Protein AF-A0A9X8DKX7-F1 (afdb_monomer_lite)

Structure (mmCIF, N/CA/C/O backbone):
data_AF-A0A9X8DKX7-F1
#
_entry.id   AF-A0A9X8DKX7-F1
#
loop_
_atom_site.group_PDB
_atom_site.id
_atom_site.type_symbol
_atom_site.label_atom_id
_atom_site.label_alt_id
_atom_site.label_comp_id
_atom_site.label_asym_id
_atom_site.label_entity_id
_atom_site.label_seq_id
_atom_site.pdbx_PDB_ins_code
_atom_site.Cartn_x
_atom_site.Cartn_y
_atom_site.Cartn_z
_atom_site.occupancy
_atom_site.B_iso_or_equiv
_atom_site.auth_seq_id
_atom_site.auth_comp_id
_atom_site.auth_asym_id
_atom_site.auth_atom_id
_atom_site.pdbx_PDB_model_num
ATOM 1 N N . SER A 1 1 ? 4.930 25.863 2.094 1.00 52.06 1 SER A N 1
ATOM 2 C CA . SER A 1 1 ? 4.827 25.645 0.637 1.00 52.06 1 SER A CA 1
ATOM 3 C C . SER A 1 1 ? 3.508 24.940 0.346 1.00 52.06 1 SER A C 1
ATOM 5 O O . SER A 1 1 ? 3.014 24.248 1.225 1.00 52.06 1 SER A O 1
ATOM 7 N N . GLN A 1 2 ? 2.922 25.133 -0.841 1.00 83.19 2 GLN A N 1
ATOM 8 C CA . GLN A 1 2 ? 1.685 24.460 -1.292 1.00 83.19 2 GLN A CA 1
ATOM 9 C C . GLN A 1 2 ? 1.972 23.229 -2.179 1.00 83.19 2 GLN A C 1
ATOM 11 O O . GLN A 1 2 ? 1.092 22.742 -2.874 1.00 83.19 2 GLN A O 1
ATOM 16 N N . VAL A 1 3 ? 3.220 22.751 -2.192 1.00 86.50 3 VAL A N 1
ATOM 17 C CA . VAL A 1 3 ? 3.693 21.685 -3.086 1.00 86.50 3 VAL A CA 1
ATOM 18 C C . VAL A 1 3 ? 4.256 20.549 -2.242 1.00 86.50 3 VAL A C 1
ATOM 20 O O . VAL A 1 3 ? 5.084 20.798 -1.362 1.00 86.50 3 VAL A O 1
ATOM 23 N N . LEU A 1 4 ? 3.806 19.325 -2.529 1.00 88.75 4 LEU A N 1
ATOM 24 C CA . LEU A 1 4 ? 4.252 18.084 -1.899 1.00 88.75 4 LEU A CA 1
ATOM 25 C C . LEU A 1 4 ? 5.040 17.261 -2.930 1.00 88.75 4 LEU A C 1
ATOM 27 O O . LEU A 1 4 ? 4.424 16.641 -3.796 1.00 88.75 4 LEU A O 1
ATOM 31 N N . PRO A 1 5 ? 6.384 17.277 -2.897 1.00 91.12 5 PRO A N 1
ATOM 32 C CA . PRO A 1 5 ? 7.170 16.402 -3.751 1.00 91.12 5 PRO A CA 1
ATOM 33 C C . PRO A 1 5 ? 7.111 14.963 -3.224 1.00 91.12 5 PRO A C 1
ATOM 35 O O . PRO A 1 5 ? 7.207 14.733 -2.021 1.00 91.12 5 PRO A O 1
ATOM 38 N N . SER A 1 6 ? 7.002 14.000 -4.133 1.00 92.12 6 SER A N 1
ATOM 39 C CA . SER A 1 6 ? 7.186 12.575 -3.855 1.00 92.12 6 SER A CA 1
ATOM 40 C C . SER A 1 6 ? 7.939 11.945 -5.026 1.00 92.12 6 SER A C 1
ATOM 42 O O . SER A 1 6 ? 7.871 12.443 -6.152 1.00 92.12 6 SER A O 1
ATOM 44 N N . SER A 1 7 ? 8.717 10.902 -4.751 1.00 92.69 7 SER A N 1
ATOM 45 C CA . SER A 1 7 ? 9.563 10.229 -5.734 1.00 92.69 7 SER A CA 1
ATOM 46 C C . SER A 1 7 ? 9.618 8.745 -5.418 1.00 92.69 7 SER A C 1
ATOM 48 O O . SER A 1 7 ? 9.761 8.362 -4.264 1.00 92.69 7 SER A O 1
ATOM 50 N N . THR A 1 8 ? 9.571 7.921 -6.457 1.00 93.00 8 THR A N 1
ATOM 51 C CA . THR A 1 8 ? 9.753 6.470 -6.382 1.00 93.00 8 THR A CA 1
ATOM 52 C C . THR A 1 8 ? 10.628 6.016 -7.550 1.00 93.00 8 THR A C 1
ATOM 54 O O . THR A 1 8 ? 10.714 6.711 -8.565 1.00 93.00 8 THR A O 1
ATOM 57 N N . GLY A 1 9 ? 11.324 4.889 -7.401 1.00 91.75 9 GLY A N 1
ATOM 58 C CA . GLY A 1 9 ? 12.208 4.335 -8.425 1.00 91.75 9 GLY A CA 1
ATOM 59 C C . GLY A 1 9 ? 13.605 4.004 -7.905 1.00 91.75 9 GLY A C 1
ATOM 60 O O . GLY A 1 9 ? 13.786 3.604 -6.759 1.00 91.75 9 GLY A O 1
ATOM 61 N N . VAL A 1 10 ? 14.606 4.135 -8.777 1.00 93.19 10 VAL A N 1
ATOM 62 C CA . VAL A 1 10 ? 15.975 3.674 -8.506 1.00 93.19 10 VAL A CA 1
ATOM 63 C C . VAL A 1 10 ? 16.670 4.547 -7.456 1.00 93.19 10 VAL A C 1
ATOM 65 O O . VAL A 1 10 ? 16.847 5.752 -7.643 1.00 93.19 10 VAL A O 1
ATOM 68 N N . ILE A 1 11 ? 17.143 3.916 -6.379 1.00 93.44 11 ILE A N 1
ATOM 69 C CA . ILE A 1 11 ? 17.917 4.572 -5.317 1.00 93.44 11 ILE A CA 1
ATOM 70 C C . ILE A 1 11 ? 19.311 4.961 -5.834 1.00 93.44 11 ILE A C 1
ATOM 72 O O . ILE A 1 11 ? 19.976 4.199 -6.533 1.00 93.44 11 ILE A O 1
ATOM 76 N N . GLY A 1 12 ? 19.773 6.163 -5.472 1.00 92.31 12 GLY A N 1
ATOM 77 C CA . GLY A 1 12 ? 21.101 6.671 -5.841 1.00 92.31 12 GLY A CA 1
ATOM 78 C C . GLY A 1 12 ? 21.203 7.221 -7.269 1.00 92.31 12 GLY A C 1
ATOM 79 O O . GLY A 1 12 ? 22.276 7.670 -7.678 1.00 92.31 12 GLY A O 1
ATOM 80 N N . TRP A 1 13 ? 20.100 7.233 -8.020 1.00 93.12 13 TRP A N 1
ATOM 81 C CA . TRP A 1 13 ? 20.036 7.824 -9.351 1.00 93.12 13 TRP A CA 1
ATOM 82 C C . TRP A 1 13 ? 19.807 9.340 -9.284 1.00 93.12 13 TRP A C 1
ATOM 84 O O . TRP A 1 13 ? 19.029 9.837 -8.469 1.00 93.12 13 TRP A O 1
ATOM 94 N N . ARG A 1 14 ? 20.471 10.106 -10.157 1.00 93.00 14 ARG A N 1
ATOM 95 C CA . ARG A 1 14 ? 20.265 11.561 -10.243 1.00 93.00 14 ARG A CA 1
ATOM 96 C C . ARG A 1 14 ? 19.080 11.880 -11.143 1.00 93.00 14 ARG A C 1
ATOM 98 O O . ARG A 1 14 ? 19.006 11.381 -12.262 1.00 93.00 14 ARG A O 1
ATOM 105 N N . LEU A 1 15 ? 18.195 12.761 -10.679 1.00 92.88 15 LEU A N 1
ATOM 106 C CA . LEU A 1 15 ? 17.049 13.198 -11.472 1.00 92.88 15 LEU A CA 1
ATOM 107 C C . LEU A 1 15 ? 17.506 13.801 -12.814 1.00 92.88 15 LEU A C 1
ATOM 109 O O . LEU A 1 15 ? 18.426 14.625 -12.827 1.00 92.88 15 LEU A O 1
ATOM 113 N N . PRO A 1 16 ? 16.865 13.433 -13.93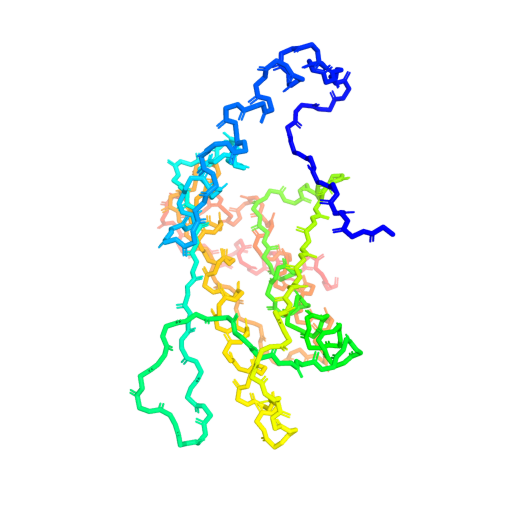7 1.00 94.31 16 PRO A N 1
ATOM 114 C CA . PRO A 1 16 ? 17.143 14.026 -15.239 1.00 94.31 16 PRO A CA 1
ATOM 115 C C . PRO A 1 16 ? 16.521 15.429 -15.320 1.00 94.31 16 PRO A C 1
ATOM 117 O O . PRO A 1 16 ? 15.460 15.626 -15.908 1.00 94.31 16 PRO A O 1
ATOM 120 N N . VAL A 1 17 ? 17.182 16.410 -14.699 1.00 95.75 17 VAL A N 1
ATOM 121 C CA . VAL A 1 17 ? 16.652 17.773 -14.508 1.00 95.75 17 VAL A CA 1
ATOM 122 C C . VAL A 1 17 ? 16.302 18.455 -15.832 1.00 95.75 17 VAL A C 1
ATOM 124 O O . VAL A 1 17 ? 15.212 19.003 -15.957 1.00 95.75 17 VAL A O 1
ATOM 127 N N . GLU A 1 18 ? 17.189 18.406 -16.828 1.00 97.31 18 GLU A N 1
ATOM 128 C CA . GLU A 1 18 ? 16.964 19.061 -18.124 1.00 97.31 18 GLU A CA 1
ATOM 129 C C . GLU A 1 18 ? 15.736 18.495 -18.868 1.00 97.31 18 GLU A C 1
ATOM 131 O O . GLU A 1 18 ? 14.858 19.285 -19.222 1.00 97.31 18 GLU A O 1
ATOM 136 N N . PRO A 1 19 ? 15.586 17.162 -19.046 1.00 96.62 19 PRO A N 1
ATOM 137 C CA . PRO A 1 19 ? 14.354 16.585 -19.583 1.00 96.62 19 PRO A CA 1
ATOM 138 C C . PRO A 1 19 ? 13.089 16.981 -18.818 1.00 96.62 19 PRO A C 1
ATOM 140 O O . PRO A 1 19 ? 12.080 17.287 -19.449 1.00 96.62 19 PRO A O 1
ATOM 143 N N . ILE A 1 20 ? 13.141 17.011 -17.480 1.00 94.94 20 ILE A N 1
ATOM 144 C CA . ILE A 1 20 ? 11.992 17.403 -16.651 1.00 94.94 20 ILE A CA 1
ATOM 145 C C . ILE A 1 20 ? 11.597 18.850 -16.954 1.00 94.94 20 ILE A C 1
ATOM 147 O O . ILE A 1 20 ? 10.437 19.107 -17.264 1.00 94.94 20 ILE A O 1
ATOM 151 N N . ILE A 1 21 ? 12.553 19.785 -16.918 1.00 96.94 21 ILE A N 1
ATOM 152 C CA . ILE A 1 21 ? 12.295 21.209 -17.177 1.00 96.94 21 ILE A CA 1
ATOM 153 C C . ILE A 1 21 ? 11.708 21.412 -18.577 1.00 96.94 21 ILE A C 1
ATOM 155 O O . ILE A 1 21 ? 10.738 22.153 -18.729 1.00 96.94 21 ILE A O 1
ATOM 159 N N . ASN A 1 22 ? 12.248 20.722 -19.581 1.00 97.69 22 ASN A N 1
ATOM 160 C CA . ASN A 1 22 ? 11.779 20.832 -20.961 1.00 97.69 22 ASN A CA 1
ATOM 161 C C . ASN A 1 22 ? 10.352 20.289 -21.156 1.00 97.69 22 ASN A C 1
ATOM 163 O O . ASN A 1 22 ? 9.654 20.746 -22.057 1.00 97.69 22 ASN A O 1
ATOM 167 N N . ALA A 1 23 ? 9.905 19.346 -20.321 1.00 95.81 23 ALA A N 1
ATOM 168 C CA . ALA A 1 23 ? 8.559 18.775 -20.380 1.00 95.81 23 ALA A CA 1
ATOM 169 C C . ALA A 1 23 ? 7.501 19.592 -19.609 1.00 95.81 23 ALA A C 1
ATOM 171 O O . ALA A 1 23 ? 6.306 19.443 -19.876 1.00 95.81 23 ALA A O 1
ATOM 172 N N . LEU A 1 24 ? 7.910 20.461 -18.672 1.00 95.56 24 LEU A N 1
ATOM 173 C CA . LEU A 1 24 ? 6.984 21.231 -17.827 1.00 95.56 24 LEU A CA 1
ATOM 174 C C . LEU A 1 24 ? 5.948 22.058 -18.614 1.00 95.56 24 LEU A C 1
ATOM 176 O O . LEU A 1 24 ? 4.785 22.024 -18.213 1.00 95.56 24 LEU A O 1
ATOM 180 N N . PRO A 1 25 ? 6.287 22.771 -19.710 1.00 97.25 25 PRO A N 1
ATOM 181 C CA . PRO A 1 25 ? 5.295 23.550 -20.453 1.00 97.25 25 PRO A CA 1
ATOM 182 C C . PRO A 1 25 ? 4.149 22.684 -20.992 1.00 97.25 25 PRO A C 1
ATOM 184 O O . PRO A 1 25 ? 2.983 22.993 -20.762 1.00 97.25 25 PRO A O 1
ATOM 187 N N . SER A 1 26 ? 4.475 21.549 -21.616 1.00 95.50 26 SER A N 1
ATOM 188 C CA . SER A 1 26 ? 3.474 20.610 -22.137 1.00 95.50 26 SER A CA 1
ATOM 189 C C . SER A 1 26 ? 2.652 19.956 -21.025 1.00 95.50 26 SER A C 1
ATOM 191 O O . SER A 1 26 ? 1.462 19.712 -21.204 1.00 95.50 26 SER A O 1
ATOM 193 N N . LEU A 1 27 ? 3.254 19.706 -19.855 1.00 92.31 27 LEU A N 1
ATOM 194 C CA . LEU A 1 27 ? 2.523 19.202 -18.693 1.00 92.31 27 LEU A CA 1
ATOM 195 C C . LEU A 1 27 ? 1.458 20.206 -18.230 1.00 92.31 27 LEU A C 1
ATOM 197 O O . LEU A 1 27 ? 0.320 19.809 -17.981 1.00 92.31 27 LEU A O 1
ATOM 201 N N . VAL A 1 28 ? 1.806 21.495 -18.161 1.00 94.38 28 VAL A N 1
ATOM 202 C CA . VAL A 1 28 ? 0.873 22.568 -17.779 1.00 94.38 28 VAL A CA 1
ATOM 203 C C . VAL A 1 28 ? -0.278 2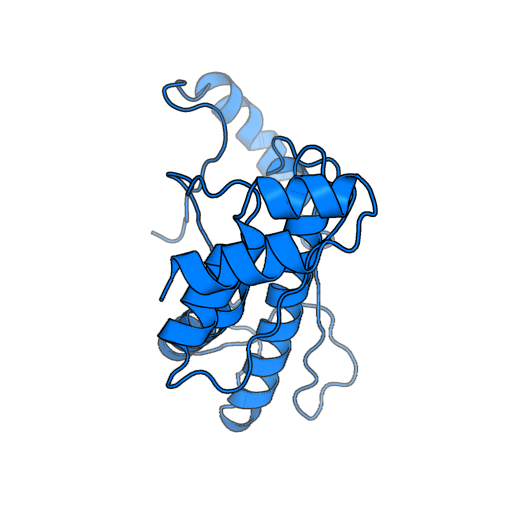2.687 -18.781 1.00 94.38 28 VAL A C 1
ATOM 205 O O . VAL A 1 28 ? -1.427 22.819 -18.368 1.00 94.38 28 VAL A O 1
ATOM 208 N N . GLU A 1 29 ? 0.001 22.581 -20.081 1.00 95.69 29 GLU A N 1
ATOM 209 C CA . GLU A 1 29 ? -1.032 22.589 -21.130 1.00 95.69 29 GLU A CA 1
ATOM 210 C C . GLU A 1 29 ? -1.970 21.372 -21.061 1.00 95.69 29 GLU A C 1
ATOM 212 O O . GLU A 1 29 ? -3.117 21.453 -21.494 1.00 95.69 29 GLU A O 1
ATOM 217 N N . SER A 1 30 ? -1.504 20.255 -20.496 1.00 92.44 30 SER A N 1
ATOM 218 C CA . SER A 1 30 ? -2.273 19.009 -20.369 1.00 92.44 30 SER A CA 1
ATOM 219 C C . SER A 1 30 ? -3.107 18.889 -19.084 1.00 92.44 30 SER A C 1
ATOM 221 O O . SER A 1 30 ? -3.748 17.856 -18.869 1.00 92.44 30 SER A O 1
ATOM 223 N N . LEU A 1 31 ? -3.096 19.907 -18.214 1.00 91.62 31 LEU A N 1
ATOM 224 C CA . LEU A 1 31 ? -3.863 19.897 -16.966 1.00 91.62 31 LEU A CA 1
ATOM 225 C C . LEU A 1 31 ? -5.366 19.761 -17.241 1.00 91.62 31 LEU A C 1
ATOM 227 O O . LEU A 1 31 ? -5.931 20.466 -18.073 1.00 91.62 31 LEU A O 1
ATOM 231 N N . GLN A 1 32 ? -6.016 18.858 -16.509 1.00 88.44 32 GLN A N 1
ATOM 232 C CA . GLN A 1 32 ? -7.438 18.556 -16.651 1.00 88.44 32 GLN A CA 1
ATOM 233 C C . GLN A 1 32 ? -8.015 18.014 -15.339 1.00 88.44 32 GLN A C 1
ATOM 235 O O . GLN A 1 32 ? -7.284 17.477 -14.505 1.00 88.44 32 GLN A O 1
ATOM 240 N N . ASP A 1 33 ? -9.324 18.166 -15.159 1.00 84.25 33 ASP A N 1
ATOM 241 C CA . ASP A 1 33 ? -10.090 17.784 -13.964 1.00 84.25 33 ASP A CA 1
ATOM 242 C C . ASP A 1 33 ? -11.012 16.571 -14.194 1.00 84.25 33 ASP A C 1
ATOM 244 O O . ASP A 1 33 ? -11.725 16.138 -13.291 1.00 84.25 33 ASP A O 1
ATOM 248 N N . THR A 1 34 ? -10.970 15.982 -15.391 1.00 85.06 34 THR A N 1
ATOM 249 C CA . THR A 1 34 ? -11.893 14.924 -15.826 1.00 85.06 34 THR A CA 1
ATOM 250 C C . THR A 1 34 ? -11.447 13.511 -15.445 1.00 85.06 34 THR A C 1
ATOM 252 O O . THR A 1 34 ? -12.287 12.640 -15.224 1.00 85.06 34 THR A O 1
ATOM 255 N N . SER A 1 35 ? -10.139 13.241 -15.374 1.00 86.19 35 SER A N 1
ATOM 256 C CA . SER A 1 35 ? -9.611 11.893 -15.148 1.00 86.19 35 SER A CA 1
ATOM 257 C C . SER A 1 35 ? -8.307 11.882 -14.364 1.00 86.19 35 SER A C 1
ATOM 259 O O . SER A 1 35 ? -7.344 12.559 -14.718 1.00 86.19 35 SER A O 1
ATOM 261 N N . ILE A 1 36 ? -8.250 11.018 -13.348 1.00 88.62 36 ILE A N 1
ATOM 262 C CA . ILE A 1 36 ? -7.038 10.740 -12.568 1.00 88.62 36 ILE A CA 1
ATOM 263 C C . ILE A 1 36 ? -6.087 9.758 -13.273 1.00 88.62 36 ILE A C 1
ATOM 265 O O . ILE A 1 36 ? -4.934 9.627 -12.872 1.00 88.62 36 ILE A O 1
ATOM 269 N N . LEU A 1 37 ? -6.538 9.079 -14.334 1.00 90.00 37 LEU A N 1
ATOM 270 C CA . LEU A 1 37 ? -5.785 8.003 -14.989 1.00 90.00 37 LEU A CA 1
ATOM 271 C C . LEU A 1 37 ? -4.389 8.410 -15.486 1.00 90.00 37 LEU A C 1
ATOM 273 O O . LEU A 1 37 ? -3.463 7.626 -15.270 1.00 90.00 37 LEU A O 1
ATOM 277 N N . PRO A 1 38 ? -4.177 9.592 -16.105 1.00 91.50 38 PRO A N 1
ATOM 278 C CA . PRO A 1 38 ? -2.833 10.004 -16.510 1.00 91.50 38 PRO A CA 1
ATOM 279 C C . PRO A 1 38 ? -1.882 10.146 -15.317 1.00 91.50 38 PRO A C 1
ATOM 281 O O . PRO A 1 38 ? -0.729 9.733 -15.401 1.00 91.50 38 PRO A O 1
ATOM 284 N N . ALA A 1 39 ? -2.380 10.658 -14.184 1.00 90.31 39 ALA A N 1
ATOM 285 C CA . ALA A 1 39 ? -1.601 10.757 -12.954 1.00 90.31 39 ALA A CA 1
ATOM 286 C C . ALA A 1 39 ? -1.321 9.370 -12.356 1.00 90.31 39 ALA A C 1
ATOM 288 O O . ALA A 1 39 ? -0.175 9.072 -12.038 1.00 90.31 39 ALA A O 1
ATOM 289 N N . ALA A 1 40 ? -2.335 8.500 -12.275 1.00 91.50 40 ALA A N 1
ATOM 290 C CA . ALA A 1 40 ? -2.184 7.130 -11.780 1.00 91.50 40 ALA A CA 1
ATOM 291 C C . ALA A 1 40 ? -1.199 6.311 -12.631 1.00 91.50 40 ALA A C 1
ATOM 293 O O . ALA A 1 40 ? -0.420 5.540 -12.086 1.00 91.50 40 ALA A O 1
ATOM 294 N N . SER A 1 41 ? -1.189 6.517 -13.951 1.00 92.56 41 SER A N 1
ATOM 295 C CA . SER A 1 41 ? -0.249 5.857 -14.866 1.00 92.56 41 SER A CA 1
ATOM 296 C C . SER A 1 41 ? 1.168 6.423 -14.745 1.00 92.56 41 SER A C 1
ATOM 298 O O . SER A 1 41 ? 2.140 5.680 -14.825 1.00 92.56 41 SER A O 1
ATOM 300 N N . GLY A 1 42 ? 1.298 7.737 -14.531 1.00 91.62 42 GLY A N 1
ATOM 301 C CA . GLY A 1 42 ? 2.590 8.418 -14.430 1.00 91.62 42 GLY A CA 1
ATOM 302 C C . GLY A 1 42 ? 3.388 8.109 -13.160 1.00 91.62 42 GLY A C 1
ATOM 303 O O . GLY A 1 42 ? 4.596 8.329 -13.152 1.00 91.62 42 GLY A O 1
ATOM 304 N N . ILE A 1 43 ? 2.743 7.601 -12.102 1.00 92.56 43 ILE A N 1
ATOM 305 C CA . ILE A 1 43 ? 3.408 7.213 -10.843 1.00 92.56 43 ILE A CA 1
ATOM 306 C C . ILE A 1 43 ? 3.784 5.725 -10.775 1.00 92.56 43 ILE A C 1
ATOM 308 O O . ILE A 1 43 ? 4.391 5.296 -9.795 1.00 92.56 43 ILE A O 1
ATOM 312 N N . MET A 1 44 ? 3.405 4.928 -11.777 1.00 93.12 44 MET A N 1
ATOM 313 C CA . MET A 1 44 ? 3.711 3.498 -11.804 1.00 93.12 44 MET A CA 1
ATOM 314 C C . MET A 1 44 ? 5.216 3.252 -11.957 1.00 93.12 44 MET A C 1
ATOM 316 O O . MET A 1 44 ? 5.919 3.991 -12.645 1.00 93.12 44 MET A O 1
ATOM 320 N N . THR A 1 45 ? 5.692 2.162 -11.358 1.00 90.69 45 THR A N 1
ATOM 321 C CA . THR A 1 45 ? 7.056 1.649 -11.541 1.00 90.69 45 THR A CA 1
ATOM 322 C C . THR A 1 45 ? 7.014 0.228 -12.101 1.00 90.69 45 THR A C 1
ATOM 324 O O . THR A 1 45 ? 7.000 0.047 -13.314 1.00 90.69 45 THR A O 1
ATOM 327 N N . THR A 1 46 ? 6.953 -0.780 -11.233 1.00 88.94 46 THR A N 1
ATOM 328 C CA . THR A 1 46 ? 6.865 -2.205 -11.588 1.00 88.94 46 THR A CA 1
ATOM 329 C C . THR A 1 46 ? 5.426 -2.711 -11.674 1.00 88.94 46 THR A C 1
ATOM 331 O O . THR A 1 46 ? 5.195 -3.825 -12.140 1.00 88.94 46 THR A O 1
ATOM 334 N N . GLY A 1 47 ? 4.456 -1.889 -11.258 1.00 83.25 47 GLY A N 1
ATOM 335 C CA . GLY A 1 47 ? 3.036 -2.205 -11.351 1.00 83.25 47 GLY A CA 1
ATOM 336 C C . GLY A 1 47 ? 2.605 -2.508 -12.788 1.00 83.25 47 GLY A C 1
ATOM 337 O O . GLY A 1 47 ? 3.023 -1.858 -13.744 1.00 83.25 47 GLY A O 1
ATOM 338 N N . ILE A 1 48 ? 1.734 -3.498 -12.930 1.00 85.25 48 ILE A N 1
ATOM 339 C CA . ILE A 1 48 ? 1.197 -3.989 -14.200 1.00 85.25 48 ILE A CA 1
ATOM 340 C C . ILE A 1 48 ? 0.054 -3.091 -14.691 1.00 85.25 48 ILE A C 1
ATOM 342 O O . ILE A 1 48 ? -0.151 -2.950 -15.896 1.00 85.25 48 ILE A O 1
ATOM 346 N N . GLN A 1 49 ? -0.712 -2.488 -13.773 1.00 89.25 49 GLN A N 1
ATOM 347 C CA . GLN A 1 49 ? -1.867 -1.647 -14.105 1.00 89.25 49 GLN A CA 1
ATOM 348 C C . GLN A 1 49 ? -1.965 -0.424 -13.182 1.00 89.25 49 GLN A C 1
ATOM 350 O O . GLN A 1 49 ? -1.595 -0.526 -12.013 1.00 89.25 49 GLN A O 1
ATOM 355 N N . PRO A 1 50 ? -2.466 0.723 -13.680 1.00 91.12 50 PRO A N 1
ATOM 356 C CA . PRO A 1 50 ? -2.678 1.906 -12.855 1.00 91.12 50 PRO A CA 1
ATOM 357 C C . PRO A 1 50 ? -3.782 1.651 -11.828 1.00 91.12 50 PRO A C 1
ATOM 359 O O . PRO A 1 50 ? -4.859 1.164 -12.171 1.00 91.12 50 PRO A O 1
ATOM 362 N N . ILE A 1 51 ? -3.514 2.022 -10.577 1.00 88.62 51 ILE A N 1
ATOM 363 C CA . ILE A 1 51 ? -4.421 1.811 -9.445 1.00 88.62 51 ILE A CA 1
ATOM 364 C C . ILE A 1 51 ? -5.059 3.148 -9.066 1.00 88.62 51 ILE A C 1
ATOM 366 O O . ILE A 1 51 ? -4.368 4.141 -8.831 1.00 88.62 51 ILE A O 1
ATOM 370 N N . PHE A 1 52 ? -6.386 3.180 -9.005 1.00 90.12 52 PHE A N 1
ATOM 371 C CA . PHE A 1 52 ? -7.155 4.320 -8.519 1.00 90.12 52 PHE A CA 1
ATOM 372 C C . PHE A 1 52 ? -8.516 3.835 -8.018 1.00 90.12 52 PHE A C 1
ATOM 374 O O . PHE A 1 52 ? -9.054 2.847 -8.508 1.00 90.12 52 PHE A O 1
ATOM 381 N N . SER A 1 53 ? -9.091 4.559 -7.063 1.00 85.88 53 SER A N 1
ATOM 382 C CA . SER A 1 53 ? -10.419 4.276 -6.529 1.00 85.88 53 SER A CA 1
ATOM 383 C C . SER A 1 53 ? -11.156 5.585 -6.264 1.00 85.88 53 SER A C 1
ATOM 385 O O . SER A 1 53 ? -10.539 6.623 -6.000 1.00 85.88 53 SER A O 1
ATOM 387 N N . ALA A 1 54 ? -12.478 5.542 -6.388 1.00 80.62 54 ALA A N 1
ATOM 388 C CA . ALA A 1 54 ? -13.368 6.663 -6.138 1.00 80.62 54 ALA A CA 1
ATOM 389 C C . ALA A 1 54 ? -14.603 6.168 -5.385 1.00 80.62 54 ALA A C 1
ATOM 391 O O . ALA A 1 54 ? -15.156 5.117 -5.699 1.00 80.62 54 ALA A O 1
ATOM 392 N N . CYS A 1 55 ? -15.043 6.952 -4.407 1.00 78.25 55 CYS A N 1
ATOM 393 C CA . CYS A 1 55 ? -16.254 6.698 -3.642 1.00 78.25 55 CYS A CA 1
ATOM 394 C C . CYS A 1 55 ? -17.086 7.983 -3.577 1.00 78.25 55 CYS A C 1
ATOM 396 O O . CYS A 1 55 ? -16.534 9.088 -3.554 1.00 78.25 55 CYS A O 1
ATOM 398 N N . HIS A 1 56 ? -18.409 7.828 -3.559 1.00 71.38 56 HIS A N 1
ATOM 399 C CA . HIS A 1 56 ? -19.350 8.917 -3.325 1.00 71.38 56 HIS A CA 1
ATOM 400 C C . HIS A 1 56 ? -19.857 8.826 -1.893 1.00 71.38 56 HIS A C 1
ATOM 402 O O . HIS A 1 56 ? -20.512 7.854 -1.526 1.00 71.38 56 HIS A O 1
ATOM 408 N N . VAL A 1 57 ? -19.569 9.855 -1.100 1.00 65.25 57 VAL A N 1
ATOM 409 C CA . VAL A 1 57 ? -20.148 10.012 0.235 1.00 65.25 57 VAL A CA 1
ATOM 410 C C . VAL A 1 57 ? -21.377 10.889 0.085 1.00 65.25 57 VAL A C 1
ATOM 412 O O . VAL A 1 57 ? -21.261 12.056 -0.284 1.00 65.25 57 VAL A O 1
ATOM 415 N N . VAL A 1 58 ? -22.555 10.313 0.313 1.00 58.97 58 VAL A N 1
ATOM 416 C CA . VAL A 1 58 ? -23.803 11.076 0.351 1.00 58.97 58 VAL A CA 1
ATOM 417 C C . VAL A 1 58 ? -23.947 11.631 1.761 1.00 58.97 58 VAL A C 1
ATOM 419 O O . VAL A 1 58 ? -24.384 10.923 2.664 1.00 58.97 58 VAL A O 1
ATOM 422 N N . THR A 1 59 ? -23.550 12.883 1.945 1.00 53.78 59 THR A N 1
ATOM 423 C CA . THR A 1 59 ? -23.978 13.697 3.085 1.00 53.78 59 THR A CA 1
ATOM 424 C C . THR A 1 59 ? -25.331 14.323 2.725 1.00 53.78 59 THR A C 1
ATOM 426 O O . THR A 1 59 ? -25.617 14.538 1.542 1.00 53.78 59 THR A O 1
ATOM 429 N N . TYR A 1 60 ? -26.234 14.497 3.692 1.00 43.81 60 TYR A N 1
ATOM 430 C CA . TYR A 1 60 ? -27.643 14.819 3.420 1.00 43.81 60 TYR A CA 1
ATOM 431 C C . TYR A 1 60 ? -27.823 16.044 2.485 1.00 43.81 60 TYR A C 1
ATOM 433 O O . TYR A 1 60 ? -27.150 17.060 2.619 1.00 43.81 60 TYR A O 1
ATOM 441 N N . ASP A 1 61 ? -28.787 15.923 1.559 1.00 38.91 61 ASP A N 1
ATOM 442 C CA . ASP A 1 61 ? -29.336 16.962 0.662 1.00 38.91 61 ASP A CA 1
ATOM 443 C C . ASP A 1 61 ? -28.544 17.402 -0.595 1.00 38.91 61 ASP A C 1
ATOM 445 O O . ASP A 1 61 ? -28.674 18.536 -1.053 1.00 38.91 61 ASP A O 1
ATOM 449 N N . CYS A 1 62 ? -27.805 16.505 -1.263 1.00 37.25 62 CYS A N 1
ATOM 450 C CA . CYS A 1 62 ? -27.345 16.739 -2.649 1.00 37.25 62 CYS A CA 1
ATOM 451 C C . CYS A 1 62 ? -27.501 15.483 -3.536 1.00 37.25 62 CYS A C 1
ATOM 453 O O . CYS A 1 62 ? -26.727 14.538 -3.392 1.00 37.25 62 CYS A O 1
ATOM 455 N N . PRO A 1 63 ? -28.459 15.440 -4.488 1.00 36.78 63 PRO A N 1
ATOM 456 C CA . PRO A 1 63 ? -28.763 14.214 -5.232 1.00 36.78 63 PRO A CA 1
ATOM 457 C C . PRO A 1 63 ? -27.750 13.858 -6.332 1.00 36.78 63 PRO A C 1
ATOM 459 O O . PRO A 1 63 ? -27.792 12.739 -6.830 1.00 36.78 63 PRO A O 1
ATOM 462 N N . PHE A 1 64 ? -26.832 14.754 -6.715 1.00 35.78 64 PHE A N 1
ATOM 463 C CA . PHE A 1 64 ? -25.831 14.471 -7.748 1.00 35.78 64 PHE A CA 1
ATOM 464 C C . PHE A 1 64 ? -24.582 15.337 -7.562 1.00 35.78 64 PHE A C 1
ATOM 466 O O . PHE A 1 64 ? -24.581 16.499 -7.963 1.00 35.78 64 PHE A O 1
ATOM 473 N N . LEU A 1 65 ? -23.493 14.784 -7.021 1.00 34.44 65 LEU A N 1
ATOM 474 C CA . LEU A 1 65 ? -22.172 15.355 -7.282 1.00 34.44 65 LEU A CA 1
ATOM 475 C C . LEU A 1 65 ? -21.077 14.288 -7.295 1.00 34.44 65 LEU A C 1
ATOM 477 O O . LEU A 1 65 ? -20.780 13.615 -6.306 1.00 34.44 65 LEU A O 1
ATOM 481 N N . HIS A 1 66 ? -20.463 14.151 -8.465 1.00 39.50 66 HIS A N 1
ATOM 482 C CA . HIS A 1 66 ? -19.180 13.497 -8.618 1.00 39.50 66 HIS A CA 1
ATOM 483 C C . HIS A 1 66 ? -18.071 14.435 -8.099 1.00 39.50 66 HIS A C 1
ATOM 485 O O . HIS A 1 66 ? -17.935 15.538 -8.608 1.00 39.50 66 HIS A O 1
ATOM 491 N N . VAL A 1 67 ? -17.245 13.926 -7.169 1.00 47.81 67 VAL A N 1
ATOM 492 C CA . VAL A 1 67 ? -15.857 14.345 -6.850 1.00 47.81 67 VAL A CA 1
ATOM 493 C C . VAL A 1 67 ? -15.631 15.495 -5.835 1.00 47.81 67 VAL A C 1
ATOM 495 O O . VAL A 1 67 ? -16.119 16.601 -5.972 1.00 47.81 67 VAL A O 1
ATOM 498 N N . LYS A 1 68 ? -14.815 15.163 -4.811 1.00 57.50 68 LYS A N 1
ATOM 499 C CA . LYS A 1 68 ? -13.867 15.942 -3.969 1.00 57.50 68 LYS A CA 1
ATOM 500 C C . LYS A 1 68 ? -14.104 17.439 -3.739 1.00 57.50 68 LYS A C 1
ATOM 502 O O . LYS A 1 68 ? -13.328 18.248 -4.240 1.00 57.50 68 LYS A O 1
ATOM 507 N N . HIS A 1 69 ? -15.016 17.793 -2.836 1.00 67.25 69 HIS A N 1
ATOM 508 C CA . HIS A 1 69 ? -15.174 19.202 -2.470 1.00 67.25 69 HIS A CA 1
ATOM 509 C C . HIS A 1 69 ? -15.285 19.531 -0.980 1.00 67.25 69 HIS A C 1
ATOM 511 O O . HIS A 1 69 ? -15.291 20.707 -0.637 1.00 67.25 69 HIS A O 1
ATOM 517 N N . LEU A 1 70 ? -15.283 18.545 -0.081 1.00 77.62 70 LEU A N 1
ATOM 518 C CA . LEU A 1 70 ? -15.478 18.801 1.350 1.00 77.62 70 LEU A CA 1
ATOM 519 C C . LEU A 1 70 ? -14.384 19.708 1.948 1.00 77.62 70 LEU A C 1
ATOM 521 O O . LEU A 1 70 ? -13.206 19.609 1.597 1.00 77.62 70 LEU A O 1
ATOM 525 N N . SER A 1 71 ? -14.779 20.581 2.866 1.00 86.12 71 SER A N 1
ATOM 526 C CA . SER A 1 71 ? -13.940 21.454 3.689 1.00 86.12 71 SER A CA 1
ATOM 527 C C . SER A 1 71 ? -13.740 20.796 5.051 1.00 86.12 71 SER A C 1
ATOM 529 O O . SER A 1 71 ? -14.285 21.211 6.072 1.00 86.12 71 SER A O 1
ATOM 531 N N . VAL A 1 72 ? -13.016 19.677 5.059 1.00 86.81 72 VAL A N 1
ATOM 532 C CA . VAL A 1 72 ? -12.746 18.954 6.302 1.00 86.81 72 VAL A CA 1
ATOM 533 C C . VAL A 1 72 ? -11.605 19.667 7.040 1.00 86.81 72 VAL A C 1
ATOM 535 O O . VAL A 1 72 ? -10.558 19.926 6.432 1.00 86.81 72 VAL A O 1
ATOM 538 N N . PRO A 1 73 ? -11.747 19.976 8.344 1.00 90.38 73 PRO A N 1
ATOM 539 C CA . PRO A 1 73 ? -10.680 20.601 9.114 1.00 90.38 73 PRO A CA 1
ATOM 540 C C . PRO A 1 73 ? -9.375 19.805 9.025 1.00 90.38 73 PRO A C 1
ATOM 542 O O . PRO A 1 73 ? -9.366 18.586 9.186 1.00 90.38 73 PRO A O 1
ATOM 545 N N . ARG A 1 74 ? -8.249 20.499 8.820 1.00 90.19 74 ARG A N 1
ATOM 546 C CA . ARG A 1 74 ? -6.924 19.873 8.646 1.00 90.19 74 ARG A CA 1
ATOM 547 C C . ARG A 1 74 ? -6.575 18.880 9.757 1.00 90.19 74 ARG A C 1
ATOM 549 O O . ARG A 1 74 ? -6.013 17.825 9.479 1.00 90.19 74 ARG A O 1
ATOM 556 N N . GLU A 1 75 ? -6.883 19.237 11.000 1.00 93.31 75 GLU A N 1
ATOM 557 C CA . GLU A 1 75 ? -6.609 18.395 12.165 1.00 93.31 75 GLU A CA 1
ATOM 558 C C . GLU A 1 75 ? -7.436 17.109 12.143 1.00 93.31 75 GLU A C 1
ATOM 560 O O . GLU A 1 75 ? -6.888 16.030 12.359 1.00 93.31 75 GLU A O 1
ATOM 565 N N . LEU A 1 76 ? -8.713 17.218 11.769 1.00 92.12 76 LEU A N 1
ATOM 566 C CA . LEU A 1 76 ? -9.598 16.072 11.609 1.00 92.12 76 LEU A CA 1
ATOM 567 C C . LEU A 1 76 ? -9.139 15.177 10.450 1.00 92.12 76 LEU A C 1
ATOM 569 O O . LEU A 1 76 ? -8.989 13.977 10.642 1.00 92.12 76 LEU A O 1
ATOM 573 N N . LEU A 1 77 ? -8.813 15.740 9.278 1.00 91.81 77 LEU A N 1
ATOM 574 C CA . LEU A 1 77 ? -8.266 14.965 8.151 1.00 91.81 77 LEU A CA 1
ATOM 575 C C . LEU A 1 77 ? -7.005 14.200 8.530 1.00 91.81 77 LEU A C 1
ATOM 577 O O . LEU A 1 77 ? -6.854 13.037 8.167 1.00 91.81 77 LEU A O 1
ATOM 581 N N . ARG A 1 78 ? -6.089 14.857 9.247 1.00 93.81 78 ARG A N 1
ATOM 582 C CA . ARG A 1 78 ? -4.840 14.241 9.689 1.00 93.81 78 ARG A CA 1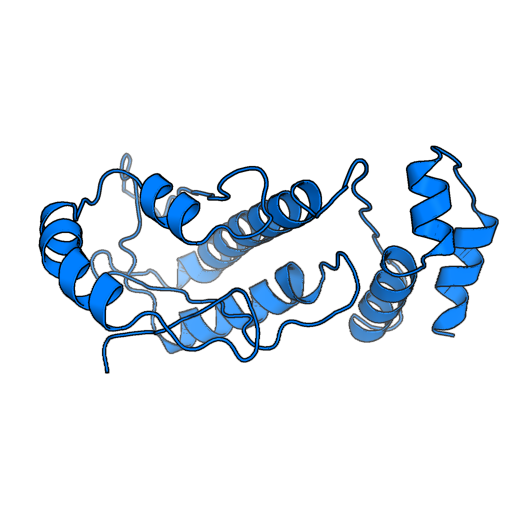
ATOM 583 C C . ARG A 1 78 ? -5.102 13.085 10.648 1.00 93.81 78 ARG A C 1
ATOM 585 O O . ARG A 1 78 ? -4.469 12.044 10.503 1.00 93.81 78 ARG A O 1
ATOM 592 N N . GLN A 1 79 ? -6.015 13.270 11.598 1.00 95.69 79 GLN A N 1
ATOM 593 C CA . GLN A 1 79 ? -6.401 12.224 12.538 1.00 95.69 79 GLN A CA 1
ATOM 594 C C . GLN A 1 79 ? -7.036 11.032 11.811 1.00 95.69 79 GLN A C 1
ATOM 596 O O . GLN A 1 79 ? -6.560 9.910 11.958 1.00 95.69 79 GLN A O 1
ATOM 601 N N . LEU A 1 80 ? -8.057 11.275 10.984 1.00 93.62 80 LEU A N 1
ATOM 602 C CA . LEU A 1 80 ? -8.769 10.218 10.263 1.00 93.62 80 LEU A CA 1
ATOM 603 C C . LEU A 1 80 ? -7.846 9.457 9.307 1.00 93.62 80 LEU A C 1
ATOM 605 O O . LEU A 1 80 ? -7.918 8.233 9.230 1.00 93.62 80 LEU A O 1
ATOM 609 N N . LEU A 1 81 ? -6.943 10.160 8.615 1.00 94.44 81 LEU A N 1
ATOM 610 C CA . LEU A 1 81 ? -5.953 9.513 7.758 1.00 94.44 81 LEU A CA 1
ATOM 611 C C . LEU A 1 81 ? -5.027 8.603 8.571 1.00 94.44 81 LEU A C 1
ATOM 6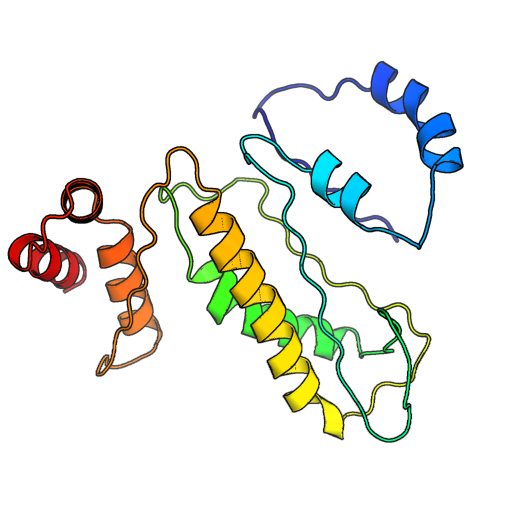13 O O . LEU A 1 81 ? -4.788 7.478 8.151 1.00 94.44 81 LEU A O 1
ATOM 617 N N . ALA A 1 82 ? -4.527 9.056 9.724 1.00 95.81 82 ALA A N 1
ATOM 618 C CA . ALA A 1 82 ? -3.649 8.247 10.570 1.00 95.81 82 ALA A CA 1
ATOM 619 C C . ALA A 1 82 ? -4.350 6.973 11.079 1.00 95.81 82 ALA A C 1
ATOM 621 O O . ALA A 1 82 ? -3.767 5.891 11.023 1.00 95.81 82 ALA A O 1
ATOM 622 N N . GLU A 1 83 ? -5.611 7.087 11.507 1.00 95.25 83 GLU A N 1
ATOM 623 C CA . GLU A 1 83 ? -6.434 5.948 11.939 1.00 95.25 83 GLU A CA 1
ATOM 624 C C . GLU A 1 83 ? -6.644 4.932 10.803 1.00 95.25 83 GLU A C 1
ATOM 626 O O . GLU A 1 83 ? -6.461 3.729 10.997 1.00 95.25 83 GLU A O 1
ATOM 631 N N . VAL A 1 84 ? -6.997 5.407 9.603 1.00 95.19 84 VAL A N 1
ATOM 632 C CA . VAL A 1 84 ? -7.243 4.542 8.439 1.00 95.19 84 VAL A CA 1
ATOM 633 C C . VAL A 1 84 ? -5.955 3.891 7.940 1.00 95.19 84 VAL A C 1
ATOM 635 O O . VAL A 1 84 ? -5.960 2.702 7.617 1.00 95.19 84 VAL A O 1
ATOM 638 N N . VAL A 1 85 ? -4.843 4.627 7.897 1.00 95.38 85 VAL A N 1
ATOM 639 C CA . VAL A 1 85 ? -3.529 4.109 7.477 1.00 95.38 85 VAL A CA 1
ATOM 640 C C . VAL A 1 85 ? -3.090 2.937 8.339 1.00 95.38 85 VAL A C 1
ATOM 642 O O . VAL A 1 85 ? -2.608 1.934 7.806 1.00 95.38 85 VAL A O 1
ATOM 645 N N . GLU A 1 86 ? -3.301 3.026 9.651 1.00 94.81 86 GLU A N 1
ATOM 646 C CA . GLU A 1 86 ? -2.889 1.975 10.578 1.00 94.81 86 GLU A CA 1
ATOM 647 C C . GLU A 1 86 ? -3.603 0.642 10.299 1.00 94.81 86 GLU A C 1
ATOM 649 O O . GLU A 1 86 ? -2.990 -0.435 10.341 1.00 94.81 86 GLU A O 1
ATOM 654 N N . GLN A 1 87 ? -4.879 0.725 9.917 1.00 93.38 87 GLN A N 1
ATOM 655 C CA . GLN A 1 87 ? -5.737 -0.421 9.614 1.00 93.38 87 GLN A CA 1
ATOM 656 C C . GLN A 1 87 ? -5.634 -0.910 8.159 1.00 93.38 87 GLN A C 1
ATOM 658 O O . GLN A 1 87 ? -6.064 -2.024 7.866 1.00 93.38 87 GLN A O 1
ATOM 663 N N . THR A 1 88 ? -5.063 -0.114 7.249 1.00 95.06 88 THR A N 1
ATOM 664 C CA . THR A 1 88 ? -4.981 -0.423 5.809 1.00 95.06 88 THR A CA 1
ATOM 665 C C . THR A 1 88 ? -3.528 -0.600 5.362 1.00 95.06 88 THR A C 1
ATOM 667 O O . THR A 1 88 ? -2.994 -1.708 5.455 1.00 95.06 88 THR A O 1
ATOM 670 N N . TYR A 1 89 ? -2.857 0.473 4.939 1.00 94.88 89 TYR A N 1
ATOM 671 C CA . TYR A 1 89 ? -1.497 0.445 4.389 1.00 94.88 89 TYR A CA 1
ATOM 672 C C . TYR A 1 89 ? -0.480 -0.187 5.351 1.00 94.88 89 TYR A C 1
ATOM 674 O O . TYR A 1 89 ? 0.283 -1.068 4.958 1.00 94.88 89 TYR A O 1
ATOM 682 N N . ASN A 1 90 ? -0.532 0.140 6.646 1.00 94.12 90 ASN A N 1
ATOM 683 C CA . ASN A 1 90 ? 0.390 -0.451 7.626 1.00 94.12 90 ASN A CA 1
ATOM 684 C C . ASN A 1 90 ? 0.069 -1.925 7.938 1.00 94.12 90 ASN A C 1
ATOM 686 O O . ASN A 1 90 ? 0.844 -2.603 8.622 1.00 94.12 90 ASN A O 1
ATOM 690 N N . SER A 1 91 ? -1.053 -2.451 7.448 1.00 94.44 91 SER A N 1
ATOM 691 C CA . SER A 1 91 ? -1.505 -3.830 7.663 1.00 94.44 91 SER A CA 1
ATOM 692 C C . SER A 1 91 ? -1.307 -4.741 6.444 1.00 94.44 91 SER A C 1
ATOM 694 O O . SER A 1 91 ? -1.386 -5.959 6.589 1.00 94.44 91 SER A O 1
ATOM 696 N N . MET A 1 92 ? -0.929 -4.202 5.280 1.00 93.81 92 MET A N 1
ATOM 697 C CA . MET A 1 92 ? -0.532 -4.988 4.098 1.00 93.81 92 MET A CA 1
ATOM 698 C C . MET A 1 92 ? 0.974 -5.291 4.063 1.00 93.81 92 MET A C 1
ATOM 700 O O . MET A 1 92 ? 1.772 -4.634 4.729 1.00 93.81 92 MET A O 1
ATOM 704 N N . SER A 1 93 ? 1.383 -6.322 3.322 1.00 93.88 93 SER A N 1
ATOM 705 C CA . SER A 1 93 ? 2.794 -6.598 3.018 1.00 93.88 93 SER A CA 1
ATOM 706 C C . SER A 1 93 ? 2.915 -7.471 1.769 1.00 93.88 93 SER A C 1
ATOM 708 O O . SER A 1 93 ? 2.110 -8.387 1.581 1.00 93.88 93 SER A O 1
ATOM 710 N N . VAL A 1 94 ? 3.917 -7.192 0.932 1.00 92.00 94 VAL A N 1
ATOM 711 C CA . VAL A 1 94 ? 4.236 -7.987 -0.263 1.00 92.00 94 VAL A CA 1
ATOM 712 C C . VAL A 1 94 ? 5.516 -8.792 -0.031 1.00 92.00 94 VAL A C 1
ATOM 714 O O . VAL A 1 94 ? 5.466 -10.022 -0.057 1.00 92.00 94 VAL A O 1
ATOM 717 N N . ASP A 1 95 ? 6.628 -8.133 0.277 1.00 90.88 95 ASP A N 1
ATOM 718 C CA . ASP A 1 95 ? 7.980 -8.713 0.350 1.00 90.88 95 ASP A CA 1
ATOM 719 C C . ASP A 1 95 ? 8.743 -8.393 1.647 1.00 90.88 95 ASP A C 1
ATOM 721 O O . ASP A 1 95 ? 9.839 -8.906 1.839 1.00 90.88 95 ASP A O 1
ATOM 725 N N . THR A 1 96 ? 8.133 -7.645 2.571 1.00 92.50 96 THR A N 1
ATOM 726 C CA . THR A 1 96 ? 8.688 -7.173 3.860 1.00 92.50 96 THR A CA 1
ATOM 727 C C . THR A 1 96 ? 9.658 -5.997 3.803 1.00 92.50 96 THR A C 1
ATOM 729 O O . THR A 1 96 ? 9.963 -5.448 4.863 1.00 92.50 96 THR A O 1
ATOM 732 N N . ASP A 1 97 ? 10.069 -5.561 2.616 1.00 92.50 97 ASP A N 1
ATOM 733 C CA . ASP A 1 97 ? 11.033 -4.475 2.469 1.00 92.50 97 ASP A CA 1
ATOM 734 C C . ASP A 1 97 ? 10.308 -3.120 2.486 1.00 92.50 97 ASP A C 1
ATOM 736 O O . ASP A 1 97 ? 9.618 -2.736 1.543 1.00 92.50 97 ASP A O 1
ATOM 740 N N . GLU A 1 98 ? 10.436 -2.385 3.594 1.00 89.50 98 GLU A N 1
ATOM 741 C CA . GLU A 1 98 ? 9.844 -1.050 3.731 1.00 89.50 98 GLU A CA 1
ATOM 742 C C . GLU A 1 98 ? 10.583 -0.036 2.845 1.00 89.50 98 GLU A C 1
ATOM 744 O O . GLU A 1 98 ? 11.812 0.087 2.878 1.00 89.50 98 GLU A O 1
ATOM 749 N N . SER A 1 99 ? 9.825 0.706 2.039 1.00 90.50 99 SER A N 1
ATOM 750 C CA . SER A 1 99 ? 10.376 1.677 1.099 1.00 90.50 99 SER A CA 1
ATOM 751 C C . SER A 1 99 ? 10.961 2.888 1.823 1.00 90.50 99 SER A C 1
ATOM 753 O O . SER A 1 99 ? 10.406 3.411 2.786 1.00 90.50 99 SER A O 1
ATOM 755 N N . THR A 1 100 ? 12.034 3.455 1.276 1.00 91.25 100 THR A N 1
ATOM 756 C CA . THR A 1 100 ? 12.607 4.724 1.758 1.00 91.25 100 THR A CA 1
ATOM 757 C C . THR A 1 100 ? 11.770 5.954 1.390 1.00 91.25 100 THR A C 1
ATOM 759 O O . THR A 1 100 ? 12.195 7.086 1.632 1.00 91.25 100 THR A O 1
ATOM 762 N N . SER A 1 101 ? 10.650 5.773 0.688 1.0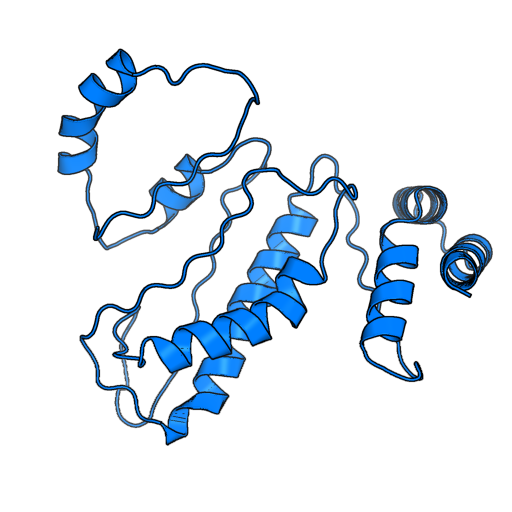0 91.88 101 SER A N 1
ATOM 763 C CA . SER A 1 101 ? 9.912 6.865 0.041 1.00 91.88 101 SER A CA 1
ATOM 764 C C . SER A 1 101 ? 8.391 6.719 0.116 1.00 91.88 101 SER A C 1
ATOM 766 O O . SER A 1 101 ? 7.679 7.453 -0.577 1.00 91.88 101 SER A O 1
ATOM 768 N N . ASP A 1 102 ? 7.884 5.819 0.964 1.00 92.19 102 ASP A N 1
ATOM 769 C CA . ASP A 1 102 ? 6.443 5.658 1.157 1.00 92.19 102 ASP A CA 1
ATOM 770 C C . ASP A 1 102 ? 5.802 6.982 1.581 1.00 92.19 102 ASP A C 1
ATOM 772 O O . ASP A 1 102 ? 6.211 7.643 2.537 1.00 92.19 102 ASP A O 1
ATOM 776 N N . THR A 1 103 ? 4.810 7.410 0.801 1.00 91.94 103 THR A N 1
ATOM 777 C CA . THR A 1 103 ? 4.127 8.692 0.973 1.00 91.94 103 THR A CA 1
ATOM 778 C C . THR A 1 103 ? 2.634 8.494 0.758 1.00 91.94 103 THR A C 1
ATOM 780 O O . THR A 1 103 ? 2.214 8.056 -0.310 1.00 91.94 103 THR A O 1
ATOM 783 N N . LEU A 1 104 ? 1.823 8.901 1.734 1.00 92.38 104 LEU A N 1
ATOM 784 C CA . LEU A 1 104 ? 0.380 9.039 1.573 1.00 92.38 104 LEU A CA 1
ATOM 785 C C . LEU A 1 104 ? -0.025 10.483 1.867 1.00 92.38 104 LEU A C 1
ATOM 787 O O . LEU A 1 104 ? 0.375 11.060 2.878 1.00 92.38 104 LEU A O 1
ATOM 791 N N . ALA A 1 105 ? -0.823 11.068 0.980 1.00 90.94 105 ALA A N 1
ATOM 792 C CA . ALA A 1 105 ? -1.322 12.426 1.127 1.00 90.94 105 ALA A CA 1
ATOM 793 C C . ALA A 1 105 ? -2.832 12.467 0.897 1.00 90.94 105 ALA A C 1
ATOM 795 O O . ALA A 1 105 ? -3.352 11.838 -0.023 1.00 90.94 105 ALA A O 1
ATOM 796 N N . ILE A 1 106 ? -3.520 13.263 1.713 1.00 89.69 106 ILE A N 1
ATOM 797 C CA . ILE A 1 106 ? -4.933 13.595 1.543 1.00 89.69 106 ILE A CA 1
ATOM 798 C C . ILE A 1 106 ? -5.066 15.103 1.335 1.00 89.69 106 ILE A C 1
ATOM 800 O O . ILE A 1 106 ? -4.390 15.894 1.995 1.00 89.69 106 ILE A O 1
ATOM 804 N N . VAL A 1 107 ? -5.915 15.500 0.389 1.00 88.56 107 VAL A N 1
ATOM 805 C CA . VAL A 1 107 ? -6.146 16.904 0.024 1.00 88.56 107 VAL A CA 1
ATOM 806 C C . VAL A 1 107 ? -7.648 17.163 -0.033 1.00 88.56 107 VAL A C 1
ATOM 808 O O . VAL A 1 107 ? -8.398 16.345 -0.565 1.00 88.56 107 VAL A O 1
ATOM 811 N N . SER A 1 108 ? -8.063 18.316 0.491 1.00 86.88 108 SER A N 1
ATOM 812 C CA . SER A 1 108 ? -9.443 18.810 0.517 1.00 86.88 108 SER A CA 1
ATOM 813 C C . SER A 1 108 ? -9.514 20.118 -0.262 1.00 86.88 108 SER A C 1
ATOM 815 O O . SER A 1 108 ? -8.612 20.944 -0.128 1.00 86.88 108 SER A O 1
ATOM 817 N N . SER A 1 109 ? -10.557 20.318 -1.071 1.00 78.69 109 SER A N 1
ATOM 818 C CA . SER A 1 109 ? -10.646 21.490 -1.956 1.00 78.69 109 SER A CA 1
ATOM 819 C C . SER A 1 109 ? -11.360 22.700 -1.344 1.00 78.69 109 SER A C 1
ATOM 821 O O . SER A 1 109 ? -11.491 23.696 -2.045 1.00 78.69 109 SER A O 1
ATOM 823 N N . ASP A 1 110 ? -11.844 22.608 -0.098 1.00 81.50 110 ASP A N 1
ATOM 824 C CA . ASP A 1 110 ? -12.482 23.711 0.646 1.00 81.50 110 ASP A CA 1
ATOM 825 C C . ASP A 1 110 ? -13.718 24.334 -0.048 1.00 81.50 110 ASP A C 1
ATOM 827 O O . ASP A 1 110 ? -13.957 25.533 0.034 1.00 81.50 110 ASP A O 1
ATOM 831 N N . GLN A 1 111 ? -14.497 23.535 -0.789 1.00 81.50 111 GLN A N 1
ATOM 832 C CA . GLN A 1 111 ? -15.604 24.037 -1.624 1.00 81.50 111 GLN A CA 1
ATOM 833 C C . GLN A 1 111 ? -17.000 23.762 -1.041 1.00 81.50 111 GLN A C 1
ATOM 835 O O . GLN A 1 111 ? -17.911 24.563 -1.227 1.00 81.50 111 GLN A O 1
ATOM 840 N N . ILE A 1 112 ? -17.177 22.649 -0.330 1.00 83.81 112 ILE A N 1
ATOM 841 C CA . ILE A 1 112 ? -18.424 22.221 0.309 1.00 83.81 112 ILE A CA 1
ATOM 842 C C . ILE A 1 112 ? -18.170 22.150 1.815 1.00 83.81 112 ILE A C 1
ATOM 844 O O . ILE A 1 112 ? -17.240 21.455 2.220 1.00 83.81 112 ILE A O 1
ATOM 848 N N . PRO A 1 113 ? -18.960 22.831 2.662 1.00 84.31 113 PRO A N 1
ATOM 849 C CA . PRO A 1 113 ? -18.825 22.720 4.109 1.00 84.31 113 PRO A CA 1
ATOM 850 C C . PRO A 1 113 ? -18.904 21.264 4.570 1.00 84.31 113 PRO A C 1
ATOM 852 O O . PRO A 1 113 ? -19.729 20.495 4.085 1.00 84.31 113 PRO A O 1
ATOM 855 N N . PHE A 1 114 ? -18.031 20.890 5.497 1.00 85.88 114 PHE A N 1
ATOM 856 C CA . PHE A 1 114 ? -18.085 19.583 6.131 1.00 85.88 114 PHE A CA 1
ATOM 857 C C . PHE A 1 114 ? -18.962 19.650 7.381 1.00 85.88 114 PHE A C 1
ATOM 859 O O . PHE A 1 114 ? -18.707 20.481 8.256 1.00 85.88 114 PHE A O 1
ATOM 866 N N . ASP A 1 115 ? -19.968 18.780 7.465 1.00 87.25 115 ASP A N 1
ATOM 867 C CA . ASP A 1 115 ? -20.717 18.576 8.700 1.00 87.25 115 ASP A CA 1
ATOM 868 C C . ASP A 1 115 ? -19.939 17.623 9.614 1.00 87.25 115 ASP A C 1
ATOM 870 O O . ASP A 1 115 ? -19.495 16.552 9.201 1.00 87.25 115 ASP A O 1
ATOM 874 N N . VAL A 1 116 ? -19.754 18.019 10.870 1.00 86.31 116 VAL A N 1
ATOM 875 C CA . VAL A 1 116 ? -19.040 17.205 11.859 1.00 86.31 116 VAL A CA 1
ATOM 876 C C . VAL A 1 116 ? -19.828 15.934 12.182 1.00 86.31 116 VAL A C 1
ATOM 878 O O . VAL A 1 116 ? -19.209 14.910 12.482 1.00 86.31 116 VAL A O 1
ATOM 881 N N . ASP A 1 117 ? -21.153 15.959 12.043 1.00 87.81 117 ASP A N 1
ATOM 882 C CA . ASP A 1 117 ? -22.001 14.781 12.244 1.00 87.81 117 ASP A CA 1
ATOM 883 C C . ASP A 1 117 ? -21.741 13.692 11.177 1.00 87.81 117 ASP A C 1
ATOM 885 O O . ASP A 1 117 ? -21.938 12.505 11.442 1.00 87.81 117 ASP A O 1
ATOM 889 N N . ASP A 1 118 ? -21.175 14.053 10.018 1.00 85.88 118 ASP A N 1
ATOM 890 C CA . ASP A 1 118 ? -20.795 13.116 8.950 1.00 85.88 118 ASP A CA 1
ATOM 891 C C . ASP A 1 118 ? -19.397 12.492 9.143 1.00 85.88 118 ASP A C 1
ATOM 893 O O . ASP A 1 118 ? -18.921 11.736 8.288 1.00 85.88 118 ASP A O 1
ATOM 897 N N . THR A 1 119 ? -18.715 12.763 10.263 1.00 88.88 119 THR A N 1
ATOM 898 C CA . THR A 1 119 ? -17.347 12.271 10.526 1.00 88.88 119 THR A CA 1
ATOM 899 C C . THR A 1 119 ? -17.220 10.758 10.422 1.00 88.88 119 THR A C 1
ATOM 901 O O . THR A 1 119 ? -16.276 10.268 9.798 1.00 88.88 119 THR A O 1
ATOM 904 N N . ASP A 1 120 ? -18.161 10.005 10.985 1.00 88.44 120 ASP A N 1
ATOM 905 C CA . ASP A 1 120 ? -18.097 8.542 10.955 1.00 88.44 120 ASP A CA 1
ATOM 906 C C . ASP A 1 120 ? -18.370 7.985 9.551 1.00 88.44 120 ASP A C 1
ATOM 908 O O . ASP A 1 120 ? -17.685 7.057 9.113 1.00 88.44 120 ASP A O 1
ATOM 912 N N . ALA A 1 121 ? -19.301 8.593 8.809 1.00 86.75 121 ALA A N 1
ATOM 913 C CA . ALA A 1 121 ? -19.579 8.232 7.420 1.00 86.75 121 ALA A CA 1
ATOM 914 C C . ALA A 1 121 ? -18.370 8.521 6.515 1.00 86.75 121 ALA A C 1
ATOM 916 O O . ALA A 1 121 ? -17.985 7.685 5.694 1.00 86.75 121 ALA A O 1
ATOM 917 N N . PHE A 1 122 ? -17.719 9.670 6.708 1.00 88.00 122 PHE A N 1
ATOM 918 C CA . PHE A 1 122 ? -16.492 10.020 5.999 1.00 88.00 122 PHE A CA 1
ATOM 919 C C . PHE A 1 122 ? -15.332 9.084 6.367 1.00 88.00 122 PHE A C 1
ATOM 921 O O . PHE A 1 122 ? -14.613 8.642 5.469 1.00 88.00 122 PHE A O 1
ATOM 928 N N . ARG A 1 123 ? -15.165 8.724 7.651 1.00 90.12 123 ARG A N 1
ATOM 929 C CA . ARG A 1 123 ? -14.148 7.749 8.095 1.00 90.12 123 ARG A CA 1
ATOM 930 C C . ARG A 1 123 ? -14.355 6.393 7.420 1.00 90.12 123 ARG A C 1
ATOM 932 O O . ARG A 1 123 ? -13.390 5.831 6.910 1.00 90.12 123 ARG A O 1
ATOM 939 N N . ALA A 1 124 ? -15.589 5.888 7.391 1.00 89.44 124 ALA A N 1
ATOM 940 C CA . ALA A 1 124 ? -15.918 4.613 6.755 1.00 89.44 124 ALA A CA 1
ATOM 941 C C . ALA A 1 124 ? -15.627 4.636 5.246 1.00 89.44 124 ALA A C 1
ATOM 943 O O . ALA A 1 124 ? -14.950 3.751 4.733 1.00 89.44 124 ALA A O 1
ATOM 944 N N . ALA A 1 125 ? -16.037 5.696 4.548 1.00 90.12 125 ALA A N 1
ATOM 945 C CA . ALA A 1 125 ? -15.759 5.832 3.122 1.00 90.12 125 ALA A CA 1
ATOM 946 C C . ALA A 1 125 ? -14.258 5.972 2.814 1.00 90.12 125 ALA A C 1
ATOM 948 O O . ALA A 1 125 ? -13.771 5.405 1.834 1.00 90.12 125 ALA A O 1
ATOM 949 N N . LEU A 1 126 ? -13.513 6.709 3.647 1.00 90.75 126 LEU A N 1
ATOM 950 C CA . LEU A 1 126 ? -12.058 6.807 3.538 1.00 90.75 126 LEU A CA 1
ATOM 951 C C . LEU A 1 126 ? -11.405 5.436 3.745 1.00 90.75 126 LEU A C 1
ATOM 953 O O . LEU A 1 126 ? -10.521 5.062 2.974 1.00 90.75 126 LEU A O 1
ATOM 957 N N . TYR A 1 127 ? -11.867 4.678 4.743 1.00 93.94 127 TYR A N 1
ATOM 958 C CA . TYR A 1 127 ? -11.416 3.313 4.986 1.00 93.94 127 TYR A CA 1
ATOM 959 C C . TYR A 1 127 ? -11.665 2.409 3.778 1.00 93.94 127 TYR A C 1
ATOM 961 O O . TYR A 1 127 ? -10.724 1.770 3.320 1.00 93.94 127 TYR A O 1
ATOM 969 N N . ASP A 1 128 ? -12.875 2.399 3.218 1.00 90.94 128 ASP A N 1
ATOM 970 C CA . ASP A 1 128 ? -13.227 1.541 2.081 1.00 90.94 128 ASP A CA 1
ATOM 971 C C . ASP A 1 128 ? -12.359 1.833 0.850 1.00 90.94 128 ASP A C 1
ATOM 973 O O . ASP A 1 128 ? -11.863 0.913 0.193 1.00 90.94 128 ASP A O 1
ATOM 977 N N . VAL A 1 129 ? -12.114 3.116 0.563 1.00 91.94 129 VAL A N 1
ATOM 978 C CA . VAL A 1 129 ? -11.220 3.527 -0.527 1.00 91.94 129 VAL A CA 1
ATOM 979 C C . VAL A 1 129 ? -9.793 3.049 -0.263 1.00 91.94 129 VAL A C 1
ATOM 981 O O . VAL A 1 129 ? -9.193 2.420 -1.134 1.00 91.94 129 VAL A O 1
ATOM 984 N N . CYS A 1 130 ? -9.241 3.314 0.924 1.00 93.94 130 CYS A N 1
ATOM 985 C CA . CYS A 1 130 ? -7.874 2.920 1.265 1.00 93.94 130 CYS A CA 1
ATOM 986 C C . CYS A 1 130 ? -7.697 1.395 1.314 1.00 93.94 130 CYS A C 1
ATOM 988 O O . CYS A 1 130 ? -6.693 0.886 0.819 1.00 93.94 130 CYS A O 1
ATOM 990 N N . ALA A 1 131 ? -8.670 0.658 1.849 1.00 93.31 131 ALA A N 1
ATOM 991 C CA . ALA A 1 131 ? -8.664 -0.799 1.895 1.00 93.31 131 ALA A CA 1
ATOM 992 C C . ALA A 1 131 ? -8.724 -1.400 0.484 1.00 93.31 131 ALA A C 1
ATOM 994 O O . ALA A 1 131 ? -7.921 -2.279 0.169 1.00 93.31 131 ALA A O 1
ATOM 995 N N . GLY A 1 132 ? -9.598 -0.880 -0.386 1.00 92.94 132 GLY A N 1
ATOM 996 C CA . GLY A 1 132 ? -9.666 -1.284 -1.792 1.00 92.94 132 GLY A CA 1
ATOM 997 C C . GLY A 1 132 ? -8.348 -1.039 -2.530 1.00 92.94 132 GLY A C 1
ATOM 998 O O . GLY A 1 132 ? -7.825 -1.945 -3.172 1.00 92.94 132 GLY A O 1
ATOM 999 N N . LEU A 1 133 ? -7.746 0.142 -2.347 1.00 93.50 133 LEU A N 1
ATOM 1000 C CA . LEU A 1 133 ? -6.429 0.455 -2.911 1.00 93.50 133 LEU A CA 1
ATOM 1001 C C . LEU A 1 133 ? -5.336 -0.492 -2.392 1.00 93.50 133 LEU A C 1
ATOM 1003 O O . LEU A 1 133 ? -4.493 -0.924 -3.172 1.00 93.50 133 LEU A O 1
ATOM 1007 N N . CYS A 1 134 ? -5.341 -0.843 -1.103 1.00 94.50 134 CYS A N 1
ATOM 1008 C CA . CYS A 1 134 ? -4.387 -1.805 -0.542 1.00 94.50 134 CYS A CA 1
ATOM 1009 C C . CYS A 1 134 ? -4.547 -3.198 -1.163 1.00 94.50 134 CYS A C 1
ATOM 1011 O O . CYS A 1 134 ? -3.552 -3.847 -1.487 1.00 94.50 134 CYS A O 1
ATOM 1013 N N . GLU A 1 135 ? -5.783 -3.664 -1.356 1.00 93.31 135 GLU A N 1
ATOM 1014 C CA . GLU A 1 135 ? -6.038 -4.929 -2.049 1.00 93.31 135 GLU A CA 1
ATOM 1015 C C . GLU A 1 135 ? -5.538 -4.900 -3.491 1.00 93.31 135 GLU A C 1
ATOM 1017 O O . GLU A 1 135 ? -4.923 -5.871 -3.936 1.00 93.31 135 GLU A O 1
ATOM 1022 N N . ASP A 1 136 ? -5.768 -3.798 -4.204 1.00 93.69 136 ASP A N 1
ATOM 1023 C CA . ASP A 1 136 ? -5.283 -3.622 -5.569 1.00 93.69 136 ASP A CA 1
ATOM 1024 C C . ASP A 1 136 ? -3.754 -3.621 -5.616 1.00 93.69 136 ASP A C 1
ATOM 1026 O O . ASP A 1 136 ? -3.187 -4.304 -6.464 1.00 93.69 136 ASP A O 1
ATOM 1030 N N . ILE A 1 137 ? -3.074 -2.956 -4.673 1.00 93.38 137 ILE A N 1
ATOM 1031 C CA . ILE A 1 137 ? -1.606 -2.982 -4.574 1.00 93.38 137 ILE A CA 1
ATOM 1032 C C . ILE A 1 137 ? -1.102 -4.413 -4.361 1.00 93.38 137 ILE A C 1
ATOM 1034 O O . ILE A 1 137 ? -0.192 -4.850 -5.061 1.00 93.38 137 ILE A O 1
ATOM 1038 N N . VAL A 1 138 ? -1.709 -5.174 -3.444 1.00 93.50 138 VAL A N 1
ATOM 1039 C CA . VAL A 1 138 ? -1.309 -6.569 -3.186 1.00 93.50 138 VAL A CA 1
ATOM 1040 C C . VAL A 1 138 ? -1.571 -7.462 -4.404 1.00 93.50 138 VAL A C 1
ATOM 1042 O O . VAL A 1 138 ? -0.733 -8.301 -4.733 1.00 93.50 138 VAL A O 1
ATOM 1045 N N . ARG A 1 139 ? -2.696 -7.279 -5.109 1.00 92.81 139 ARG A N 1
ATOM 1046 C CA . ARG A 1 139 ? -3.003 -7.999 -6.363 1.00 92.81 139 ARG A CA 1
ATOM 1047 C C . ARG A 1 139 ? -2.035 -7.648 -7.487 1.00 92.81 139 ARG A C 1
ATOM 1049 O O . ARG A 1 139 ? -1.750 -8.501 -8.321 1.00 92.81 139 ARG A O 1
ATOM 1056 N N . ASN A 1 140 ? -1.569 -6.404 -7.520 1.00 91.75 140 ASN A N 1
ATOM 1057 C CA . ASN A 1 140 ? -0.618 -5.899 -8.504 1.00 91.75 140 ASN A CA 1
ATOM 1058 C C . ASN A 1 140 ? 0.845 -6.136 -8.098 1.00 91.75 140 ASN A C 1
ATOM 1060 O O . ASN A 1 140 ? 1.747 -5.697 -8.808 1.00 91.75 140 ASN A O 1
ATOM 1064 N N . GLY A 1 141 ? 1.078 -6.810 -6.965 1.00 87.56 141 GLY A N 1
ATOM 1065 C CA . GLY A 1 141 ? 2.411 -7.142 -6.485 1.00 87.56 141 GLY A CA 1
ATOM 1066 C C . GLY A 1 141 ? 3.204 -7.934 -7.523 1.00 87.56 141 GLY A C 1
ATOM 1067 O O . GLY A 1 141 ? 2.653 -8.742 -8.276 1.00 87.56 141 GLY A O 1
ATOM 1068 N N . GLU A 1 142 ? 4.513 -7.705 -7.565 1.00 85.81 142 GLU A N 1
ATOM 1069 C CA . GLU A 1 142 ? 5.397 -8.347 -8.533 1.00 85.81 142 GLU A CA 1
ATOM 1070 C C . GLU A 1 142 ? 5.311 -9.879 -8.424 1.00 85.81 142 GLU A C 1
ATOM 1072 O O . GLU A 1 142 ? 5.557 -10.467 -7.371 1.00 85.81 142 GLU A O 1
ATOM 1077 N N . GLY A 1 143 ? 4.904 -10.535 -9.516 1.00 85.19 143 GLY A N 1
ATOM 1078 C CA . GLY A 1 143 ? 4.737 -11.992 -9.556 1.00 85.19 143 GLY A CA 1
ATOM 1079 C C . GLY A 1 143 ? 3.593 -12.542 -8.690 1.00 85.19 143 GLY A C 1
ATOM 1080 O O . GLY A 1 143 ? 3.544 -13.750 -8.446 1.00 85.19 143 GLY A O 1
ATOM 1081 N N . ALA A 1 144 ? 2.671 -11.699 -8.212 1.00 87.88 144 ALA A N 1
ATOM 1082 C CA . ALA A 1 144 ? 1.547 -12.136 -7.393 1.00 87.88 144 ALA A CA 1
ATOM 1083 C C . ALA A 1 144 ? 0.497 -12.897 -8.225 1.00 87.88 144 ALA A C 1
ATOM 1085 O O . ALA A 1 144 ? -0.125 -12.358 -9.139 1.00 87.88 144 ALA A O 1
ATOM 1086 N N . HIS A 1 145 ? 0.258 -14.162 -7.866 1.00 89.88 145 HIS A N 1
ATOM 1087 C CA . HIS A 1 145 ? -0.809 -14.999 -8.438 1.00 89.88 145 HIS A CA 1
ATOM 1088 C C . HIS A 1 145 ? -1.903 -15.362 -7.424 1.00 89.88 145 HIS A C 1
ATOM 1090 O O . HIS A 1 145 ? -3.006 -15.754 -7.805 1.00 89.88 145 HIS A O 1
ATOM 1096 N N . HIS A 1 146 ? -1.615 -15.189 -6.132 1.00 92.75 146 HIS A N 1
ATOM 1097 C CA . HIS A 1 146 ? -2.520 -15.466 -5.023 1.00 92.75 146 HIS A CA 1
ATOM 1098 C C . HIS A 1 146 ? -2.488 -14.306 -4.036 1.00 92.75 146 HIS A C 1
ATOM 1100 O O . HIS A 1 146 ? -1.429 -13.750 -3.755 1.00 92.75 146 HIS A O 1
ATOM 1106 N N . VAL A 1 147 ? -3.646 -13.982 -3.464 1.00 93.31 147 VAL A N 1
ATOM 1107 C CA . VAL A 1 147 ? -3.777 -12.982 -2.399 1.00 93.31 147 VAL A CA 1
ATOM 1108 C C . VAL A 1 147 ? -4.083 -13.697 -1.091 1.00 93.31 147 VAL A C 1
ATOM 1110 O O . VAL A 1 147 ? -5.019 -14.492 -1.014 1.00 93.31 147 VAL A O 1
ATOM 1113 N N . MET A 1 148 ? -3.306 -13.395 -0.053 1.00 94.62 148 MET A N 1
ATOM 1114 C CA . MET A 1 148 ? -3.521 -13.918 1.293 1.00 94.62 148 MET A CA 1
ATOM 1115 C C . MET A 1 148 ? -4.220 -12.866 2.151 1.00 94.62 148 MET A C 1
ATOM 1117 O O . MET A 1 148 ? -3.667 -11.797 2.393 1.00 94.62 148 MET A O 1
ATOM 1121 N N . ARG A 1 149 ? -5.414 -13.191 2.656 1.00 95.50 149 ARG A N 1
ATOM 1122 C CA . ARG A 1 149 ? -6.082 -12.418 3.710 1.00 95.50 149 ARG A CA 1
ATOM 1123 C C . ARG A 1 149 ? -5.993 -13.191 5.016 1.00 95.50 149 ARG A C 1
ATOM 1125 O O . ARG A 1 149 ? -6.475 -14.318 5.092 1.00 95.50 149 ARG A O 1
ATOM 1132 N N . VAL A 1 150 ? -5.388 -12.582 6.030 1.00 95.38 150 VAL A N 1
ATOM 1133 C CA . VAL A 1 150 ? -5.226 -13.182 7.357 1.00 95.38 150 VAL A CA 1
ATOM 1134 C C . VAL A 1 150 ? -6.073 -12.406 8.351 1.00 95.38 150 VAL A C 1
ATOM 1136 O O . VAL A 1 150 ? -5.941 -11.193 8.467 1.00 95.38 150 VAL A O 1
ATOM 1139 N N . VAL A 1 151 ? -6.943 -13.120 9.062 1.00 95.31 151 VAL A N 1
ATOM 1140 C CA . VAL A 1 151 ? -7.787 -12.565 10.123 1.00 95.31 151 VAL A CA 1
ATOM 1141 C C . VAL A 1 151 ? -7.382 -13.238 11.424 1.00 95.31 151 VAL A C 1
ATOM 1143 O O . VAL A 1 151 ? -7.462 -14.461 11.540 1.00 95.31 151 VAL A O 1
ATOM 1146 N N . VAL A 1 152 ? -6.925 -12.441 12.387 1.00 95.44 152 VAL A N 1
ATOM 1147 C CA . VAL A 1 152 ? -6.520 -12.917 13.712 1.00 95.44 152 VAL A CA 1
ATOM 1148 C C . VAL A 1 152 ? -7.569 -12.472 14.722 1.00 95.44 152 VAL A C 1
ATOM 1150 O O . VAL A 1 152 ? -7.847 -11.286 14.859 1.00 95.44 152 VAL A O 1
ATOM 1153 N N . THR A 1 153 ? -8.157 -13.433 15.428 1.00 95.88 153 THR A N 1
ATOM 1154 C CA . THR A 1 153 ? -9.157 -13.198 16.478 1.00 95.88 153 THR A CA 1
ATOM 1155 C C . THR A 1 153 ? -8.703 -13.835 17.784 1.00 95.88 153 THR A C 1
ATOM 1157 O O . THR A 1 153 ? -8.053 -14.877 17.756 1.00 95.88 153 THR A O 1
ATOM 1160 N N . GLY A 1 154 ? -9.091 -13.258 18.924 1.00 94.94 154 GLY A N 1
ATOM 1161 C CA . GLY A 1 154 ? -8.754 -13.804 20.245 1.00 94.94 154 GLY A CA 1
ATOM 1162 C C . GLY A 1 154 ? -7.331 -13.495 20.724 1.00 94.94 154 GLY A C 1
ATOM 1163 O O . GLY A 1 154 ? -6.880 -14.100 21.692 1.00 94.94 154 GLY A O 1
ATOM 1164 N N . ALA A 1 155 ? -6.632 -12.567 20.063 1.00 94.44 155 ALA A N 1
ATOM 1165 C CA . ALA A 1 155 ? -5.407 -11.975 20.592 1.00 94.44 155 ALA A CA 1
ATOM 1166 C C . ALA A 1 155 ? -5.710 -11.104 21.826 1.00 94.44 155 ALA A C 1
ATOM 1168 O O . ALA A 1 155 ? -6.835 -10.633 22.001 1.00 94.44 155 ALA A O 1
ATOM 1169 N N . ALA A 1 156 ? -4.702 -10.886 22.668 1.00 94.44 156 ALA A N 1
ATOM 1170 C CA . ALA A 1 156 ? -4.798 -10.052 23.863 1.00 94.44 156 ALA A CA 1
ATOM 1171 C C . ALA A 1 156 ? -5.037 -8.572 23.524 1.00 94.44 156 ALA A C 1
ATOM 1173 O O . ALA A 1 156 ? -5.772 -7.888 24.234 1.00 94.44 156 ALA A O 1
ATOM 1174 N N . ASP A 1 157 ? -4.432 -8.100 22.434 1.00 94.62 157 ASP A N 1
ATOM 1175 C CA . ASP A 1 157 ? -4.567 -6.746 21.910 1.00 94.62 157 ASP A CA 1
ATOM 1176 C C . ASP A 1 157 ? -4.334 -6.713 20.385 1.00 94.62 157 ASP A C 1
ATOM 1178 O O . ASP A 1 157 ? -3.957 -7.710 19.756 1.00 94.62 157 ASP A O 1
ATOM 1182 N N . GLU A 1 158 ? -4.587 -5.553 19.773 1.00 91.50 158 GLU A N 1
ATOM 1183 C CA . GLU A 1 158 ? -4.413 -5.340 18.331 1.00 91.50 158 GLU A CA 1
ATOM 1184 C C . GLU A 1 158 ? -2.951 -5.449 17.886 1.00 91.50 158 GLU A C 1
ATOM 1186 O O . GLU A 1 158 ? -2.679 -5.895 16.770 1.00 91.50 158 GLU A O 1
ATOM 1191 N N . VAL A 1 159 ? -2.001 -5.099 18.758 1.00 92.38 159 VAL A N 1
ATOM 1192 C CA . VAL A 1 159 ? -0.565 -5.171 18.462 1.00 92.38 159 VAL A CA 1
ATOM 1193 C C . VAL A 1 159 ? -0.154 -6.628 18.274 1.00 92.38 159 VAL A C 1
ATOM 1195 O O . VAL A 1 159 ? 0.479 -6.972 17.273 1.00 92.38 159 VAL A O 1
ATOM 1198 N N . GLN A 1 160 ? -0.577 -7.506 19.182 1.00 94.38 160 GLN A N 1
ATOM 1199 C CA . GLN A 1 160 ? -0.370 -8.943 19.071 1.00 94.38 160 GLN A CA 1
ATOM 1200 C C . GLN A 1 160 ? -1.095 -9.509 17.847 1.00 94.38 160 GLN A C 1
ATOM 1202 O O . GLN A 1 160 ? -0.499 -10.283 17.094 1.00 94.38 160 GLN A O 1
ATOM 1207 N N . ALA A 1 161 ? -2.351 -9.114 17.607 1.00 94.69 161 ALA A N 1
ATOM 1208 C CA . ALA A 1 161 ? -3.108 -9.568 16.440 1.00 94.69 161 ALA A CA 1
ATOM 1209 C C . ALA A 1 161 ? -2.378 -9.235 15.128 1.00 94.69 161 ALA A C 1
ATOM 1211 O O . ALA A 1 161 ? -2.210 -10.099 14.262 1.00 94.69 161 ALA A O 1
ATOM 1212 N N . LYS A 1 162 ? -1.884 -7.999 15.009 1.00 93.38 162 LYS A N 1
ATOM 1213 C CA . LYS A 1 162 ? -1.135 -7.514 13.847 1.00 93.38 162 LYS A CA 1
ATOM 1214 C C . LYS A 1 162 ? 0.224 -8.195 13.717 1.00 93.38 162 LYS A C 1
ATOM 1216 O O . LYS A 1 162 ? 0.592 -8.575 12.608 1.00 93.38 162 LYS A O 1
ATOM 1221 N N . GLY A 1 163 ? 0.935 -8.414 14.823 1.00 93.94 163 GLY A N 1
ATOM 1222 C CA . GLY A 1 163 ? 2.205 -9.144 14.844 1.00 93.94 163 GLY A CA 1
ATOM 1223 C C . GLY A 1 163 ? 2.063 -10.573 14.314 1.00 93.94 163 GLY A C 1
ATOM 1224 O O . GLY A 1 163 ? 2.785 -10.975 13.398 1.00 93.94 163 GLY A O 1
ATOM 1225 N N . VAL A 1 164 ? 1.067 -11.314 14.809 1.00 96.06 164 VAL A N 1
ATOM 1226 C CA . VAL A 1 164 ? 0.740 -12.661 14.311 1.00 96.06 164 VAL A CA 1
ATOM 1227 C C . VAL A 1 164 ? 0.329 -12.610 12.839 1.00 96.06 164 VAL A C 1
ATOM 1229 O O . VAL A 1 164 ? 0.837 -13.390 12.033 1.00 96.06 164 VAL A O 1
ATOM 1232 N N . GLY A 1 165 ? -0.532 -11.661 12.461 1.00 96.25 165 GLY A N 1
ATOM 1233 C CA . GLY A 1 165 ? -0.959 -11.466 11.076 1.00 96.25 165 GLY A CA 1
ATOM 1234 C C . GLY A 1 165 ? 0.220 -11.264 10.123 1.00 96.25 165 GLY A C 1
ATOM 1235 O O . GLY A 1 165 ? 0.336 -11.989 9.133 1.00 96.25 165 GLY A O 1
ATOM 1236 N N . LYS A 1 166 ? 1.136 -10.346 10.463 1.00 95.25 166 LYS A N 1
ATOM 1237 C CA . LYS A 1 166 ? 2.367 -10.064 9.706 1.00 95.25 166 LYS A CA 1
ATOM 1238 C C . LYS A 1 166 ? 3.267 -11.290 9.610 1.00 95.25 166 LYS A C 1
ATOM 1240 O O . LYS A 1 166 ? 3.737 -11.604 8.523 1.00 95.25 166 LYS A O 1
ATOM 1245 N N . SER A 1 167 ? 3.448 -12.026 10.701 1.00 95.81 167 SER A N 1
ATOM 1246 C CA . SER A 1 167 ? 4.233 -13.266 10.709 1.00 95.81 167 SER A CA 1
ATOM 1247 C C . SER A 1 167 ? 3.702 -14.315 9.730 1.00 95.81 167 SER A C 1
ATOM 1249 O O . SER A 1 167 ? 4.470 -14.949 9.005 1.00 95.81 167 SER A O 1
ATOM 1251 N N . ILE A 1 168 ? 2.376 -14.454 9.648 1.00 96.44 168 ILE A N 1
ATOM 1252 C CA . ILE A 1 168 ? 1.720 -15.371 8.712 1.00 96.44 168 ILE A CA 1
ATOM 1253 C C . ILE A 1 168 ? 1.926 -14.909 7.264 1.00 96.44 168 ILE A C 1
ATOM 1255 O O . ILE A 1 168 ? 2.417 -15.692 6.449 1.00 96.44 168 ILE A O 1
ATOM 1259 N N . VAL A 1 169 ? 1.584 -13.658 6.923 1.00 95.62 169 VAL A N 1
ATOM 1260 C CA . VAL A 1 169 ? 1.670 -13.171 5.524 1.00 95.62 169 VAL A CA 1
ATOM 1261 C C . VAL A 1 169 ? 3.106 -13.056 5.006 1.00 95.62 169 VAL A C 1
ATOM 1263 O O . VAL A 1 169 ? 3.331 -13.156 3.796 1.00 95.62 169 VAL A O 1
ATOM 1266 N N . ASN A 1 170 ? 4.075 -12.905 5.912 1.00 95.62 170 ASN A N 1
ATOM 1267 C CA . ASN A 1 170 ? 5.490 -12.762 5.582 1.00 95.62 170 ASN A CA 1
ATOM 1268 C C . ASN A 1 170 ? 6.258 -14.085 5.599 1.00 95.62 170 ASN A C 1
ATOM 1270 O O . ASN A 1 170 ? 7.413 -14.107 5.188 1.00 95.62 170 ASN A O 1
ATOM 1274 N N . SER A 1 171 ? 5.649 -15.193 6.037 1.00 96.31 171 SER A N 1
ATOM 1275 C CA . SER A 1 171 ? 6.310 -16.501 6.071 1.00 96.31 171 SER A CA 1
ATOM 1276 C C . SER A 1 171 ? 6.615 -16.998 4.652 1.00 96.31 171 SER A C 1
ATOM 1278 O O . SER A 1 171 ? 5.684 -17.381 3.933 1.00 96.31 171 SER A O 1
ATOM 1280 N N . PRO A 1 172 ? 7.896 -17.092 4.231 1.00 95.56 172 PRO A N 1
ATOM 1281 C CA . PRO A 1 172 ? 8.229 -17.532 2.876 1.00 95.56 172 PRO A CA 1
ATOM 1282 C C . PRO A 1 172 ? 7.739 -18.956 2.605 1.00 95.56 172 PRO A C 1
ATOM 1284 O O . PRO A 1 172 ? 7.248 -19.267 1.524 1.00 95.56 172 PRO A O 1
ATOM 1287 N N . LEU A 1 173 ? 7.798 -19.825 3.621 1.00 96.38 173 LEU A N 1
ATOM 1288 C CA . LEU A 1 173 ? 7.303 -21.193 3.519 1.00 96.38 173 LEU A CA 1
ATOM 1289 C C . LEU A 1 173 ? 5.792 -21.225 3.284 1.00 96.38 173 LEU A C 1
ATOM 1291 O O . LEU A 1 173 ? 5.333 -22.003 2.443 1.00 96.38 173 LEU A O 1
ATOM 1295 N N . LEU A 1 174 ? 5.018 -20.404 3.994 1.00 96.50 174 LEU A N 1
ATOM 1296 C CA . LEU A 1 174 ? 3.575 -20.360 3.786 1.00 96.50 174 LEU A CA 1
ATOM 1297 C C . LEU A 1 174 ? 3.230 -19.762 2.416 1.00 96.50 174 LEU A C 1
ATOM 1299 O O . LEU A 1 174 ? 2.430 -20.358 1.700 1.00 96.50 174 LEU A O 1
ATOM 1303 N N . LYS A 1 175 ? 3.894 -18.673 2.004 1.00 95.19 175 LYS A N 1
ATOM 1304 C CA . LYS A 1 175 ? 3.721 -18.070 0.668 1.00 95.19 175 LYS A CA 1
ATOM 1305 C C . LYS A 1 175 ? 3.980 -19.087 -0.450 1.00 95.19 175 LYS A C 1
ATOM 1307 O O . LYS A 1 175 ? 3.167 -19.214 -1.360 1.00 95.19 175 LYS A O 1
ATOM 1312 N N . CYS A 1 176 ? 5.048 -19.882 -0.343 1.00 95.31 176 CYS A N 1
ATOM 1313 C CA . CYS A 1 176 ? 5.343 -20.951 -1.303 1.00 95.31 176 CYS A CA 1
ATOM 1314 C C . CYS A 1 176 ? 4.276 -22.058 -1.318 1.00 95.31 176 CYS A C 1
ATOM 1316 O O . CYS A 1 176 ? 3.964 -22.586 -2.382 1.00 95.31 176 CYS A O 1
ATOM 1318 N N . ALA A 1 177 ? 3.719 -22.426 -0.158 1.00 96.88 177 ALA A N 1
ATOM 1319 C CA . ALA A 1 177 ? 2.645 -23.420 -0.093 1.00 96.88 177 ALA A CA 1
ATOM 1320 C C . ALA A 1 177 ? 1.367 -22.898 -0.769 1.00 96.88 177 ALA A C 1
ATOM 1322 O O . ALA A 1 177 ? 0.786 -23.590 -1.601 1.00 96.88 177 ALA A O 1
ATOM 1323 N N . VAL A 1 178 ? 0.994 -21.643 -0.498 1.00 96.12 178 VAL A N 1
ATOM 1324 C CA . VAL A 1 178 ? -0.149 -20.978 -1.140 1.00 96.12 178 VAL A CA 1
ATOM 1325 C C . VAL A 1 178 ? 0.042 -20.885 -2.655 1.00 96.12 178 VAL A C 1
ATOM 1327 O O . VAL A 1 178 ? -0.863 -21.261 -3.395 1.00 96.12 178 VAL A O 1
ATOM 1330 N N . ALA A 1 179 ? 1.228 -20.485 -3.124 1.00 95.44 179 ALA A N 1
ATOM 1331 C CA . ALA A 1 179 ? 1.548 -20.444 -4.553 1.00 95.44 179 ALA A CA 1
ATOM 1332 C C . ALA A 1 179 ? 1.412 -21.823 -5.230 1.00 95.44 179 ALA A C 1
ATOM 1334 O O . ALA A 1 179 ? 0.988 -21.921 -6.381 1.00 95.44 179 ALA A O 1
ATOM 1335 N N . GLY A 1 180 ? 1.731 -22.899 -4.502 1.00 96.25 180 GLY A N 1
ATOM 1336 C CA . GLY A 1 180 ? 1.556 -24.285 -4.941 1.00 96.25 180 GLY A CA 1
ATOM 1337 C C . GLY A 1 180 ? 0.135 -24.842 -4.796 1.00 96.25 180 GLY A C 1
ATOM 1338 O O . GLY A 1 180 ? -0.071 -26.016 -5.096 1.00 96.25 180 GLY A O 1
ATOM 1339 N N . ASN A 1 181 ? -0.838 -24.041 -4.344 1.00 96.19 181 ASN A N 1
ATOM 1340 C CA . ASN A 1 181 ? -2.186 -24.484 -3.967 1.00 96.19 181 ASN A CA 1
ATOM 1341 C C . ASN A 1 181 ? -2.192 -25.608 -2.901 1.00 96.19 181 ASN A C 1
ATOM 1343 O O . ASN A 1 181 ? -3.076 -26.465 -2.906 1.00 96.19 181 ASN A O 1
ATOM 1347 N N . ASP A 1 182 ? -1.214 -25.610 -1.988 1.00 97.31 182 ASP A N 1
ATOM 1348 C CA . ASP A 1 182 ? -1.092 -26.553 -0.868 1.00 97.31 182 ASP A CA 1
ATOM 1349 C C . ASP A 1 182 ? -1.682 -25.940 0.423 1.00 97.31 182 ASP A C 1
ATOM 1351 O O . ASP A 1 182 ? -1.096 -24.995 0.967 1.00 97.31 182 ASP A O 1
ATOM 1355 N N . PRO A 1 183 ? -2.817 -26.447 0.954 1.00 95.00 183 PRO A N 1
ATOM 1356 C CA . PRO A 1 183 ? -3.414 -25.977 2.207 1.00 95.00 183 PRO A CA 1
ATOM 1357 C C . PRO A 1 183 ? -2.625 -26.475 3.436 1.00 95.00 183 PRO A C 1
ATOM 1359 O O . PRO A 1 183 ? -3.111 -27.250 4.265 1.00 95.00 183 PRO A O 1
ATOM 1362 N N . ASN A 1 184 ? -1.379 -26.019 3.563 1.00 96.75 184 ASN A N 1
ATOM 1363 C CA . ASN A 1 184 ? -0.414 -26.531 4.527 1.00 96.75 184 ASN A CA 1
ATOM 1364 C C . ASN A 1 184 ? -0.609 -25.955 5.939 1.00 96.75 184 ASN A C 1
ATOM 1366 O O . ASN A 1 184 ? 0.030 -24.976 6.338 1.00 96.75 184 ASN A O 1
ATOM 1370 N N . VAL A 1 185 ? -1.456 -26.610 6.733 1.00 96.00 185 VAL A N 1
ATOM 1371 C CA . VAL A 1 185 ? -1.713 -26.219 8.131 1.00 96.00 185 VAL A CA 1
ATOM 1372 C C . VAL A 1 185 ? -0.454 -26.242 9.006 1.00 96.00 185 VAL A C 1
ATOM 1374 O O . VAL A 1 185 ? -0.337 -25.438 9.924 1.00 96.00 185 VAL A O 1
ATOM 1377 N N . GLY A 1 186 ? 0.521 -27.108 8.707 1.00 97.00 186 GLY A N 1
ATOM 1378 C CA . GLY A 1 186 ? 1.777 -27.176 9.458 1.00 97.00 186 GLY A CA 1
ATOM 1379 C C . GLY A 1 186 ? 2.615 -25.906 9.305 1.00 97.00 186 GLY A C 1
ATOM 1380 O O . GLY A 1 186 ? 3.097 -25.354 10.293 1.00 97.00 186 GLY A O 1
ATOM 1381 N N . ARG A 1 187 ? 2.738 -25.394 8.073 1.00 96.25 187 ARG A N 1
ATOM 1382 C CA . ARG A 1 187 ? 3.426 -24.122 7.794 1.00 96.25 187 ARG A CA 1
ATOM 1383 C C . ARG A 1 187 ? 2.677 -22.919 8.361 1.00 96.25 187 ARG A C 1
ATOM 1385 O O . ARG A 1 187 ? 3.329 -21.970 8.789 1.00 96.25 187 ARG A O 1
ATOM 1392 N N . LEU A 1 188 ? 1.345 -22.974 8.407 1.00 95.88 188 LEU A N 1
ATOM 1393 C CA . LEU A 1 188 ? 0.530 -21.952 9.063 1.00 95.88 188 LEU A CA 1
ATOM 1394 C C . LEU A 1 188 ? 0.805 -21.900 10.571 1.00 95.88 188 LEU A C 1
ATOM 1396 O O . LEU A 1 188 ? 1.130 -20.836 11.087 1.00 95.88 188 LEU A O 1
ATOM 1400 N N . VAL A 1 189 ? 0.737 -23.039 11.268 1.00 95.81 189 VAL A N 1
ATOM 1401 C CA . VAL A 1 189 ? 1.016 -23.110 12.715 1.00 95.81 189 VAL A CA 1
ATOM 1402 C C . VAL A 1 189 ? 2.445 -22.664 13.020 1.00 95.81 189 VAL A C 1
ATOM 1404 O O . VAL A 1 189 ? 2.655 -21.885 13.944 1.00 95.81 189 VAL A O 1
ATOM 1407 N N . MET A 1 190 ? 3.421 -23.083 12.211 1.00 95.50 190 MET A N 1
ATOM 1408 C CA . MET A 1 190 ? 4.807 -22.629 12.353 1.00 95.50 190 MET A CA 1
ATOM 1409 C C . MET A 1 190 ? 4.920 -21.098 12.274 1.00 95.50 190 MET A C 1
ATOM 1411 O O . MET A 1 190 ? 5.585 -20.501 13.116 1.00 95.50 190 MET A O 1
ATOM 1415 N N . ALA A 1 191 ? 4.225 -20.464 11.324 1.00 94.88 191 ALA A N 1
ATOM 1416 C CA . ALA A 1 191 ? 4.223 -19.010 11.173 1.00 94.88 191 ALA A CA 1
ATOM 1417 C C . ALA A 1 191 ? 3.483 -18.270 12.305 1.00 94.88 191 ALA A C 1
ATOM 1419 O O . ALA A 1 191 ? 3.798 -17.116 12.586 1.00 94.88 191 ALA A O 1
ATOM 1420 N N . VAL A 1 192 ? 2.512 -18.910 12.963 1.00 93.31 192 VAL A N 1
ATOM 1421 C CA . VAL A 1 192 ? 1.878 -18.370 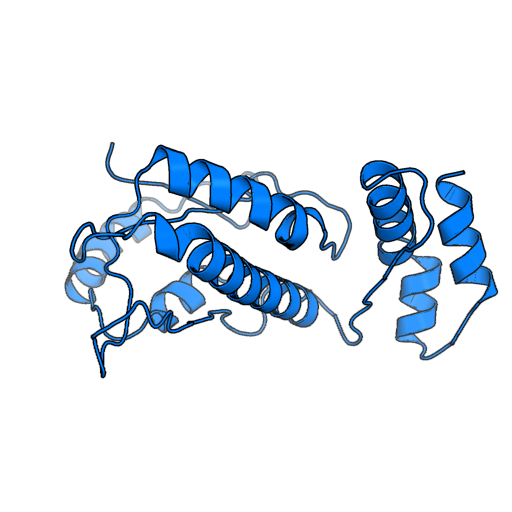14.180 1.00 93.31 192 VAL A CA 1
ATOM 1422 C C . VAL A 1 192 ? 2.874 -18.386 15.342 1.00 93.31 192 VAL A C 1
ATOM 1424 O O . VAL A 1 192 ? 3.024 -17.387 16.040 1.00 93.31 192 VAL A O 1
ATOM 1427 N N . CYS A 1 193 ? 3.589 -19.499 15.528 1.00 85.50 193 CYS A N 1
ATOM 1428 C CA . CYS A 1 193 ? 4.492 -19.694 16.661 1.00 85.50 193 CYS A CA 1
ATOM 1429 C C . CYS A 1 193 ? 5.782 -18.865 16.603 1.00 85.50 193 CYS A C 1
ATOM 1431 O O . CYS A 1 193 ? 6.442 -18.736 17.626 1.00 85.50 193 CYS A O 1
ATOM 1433 N N . SER A 1 194 ? 6.159 -18.288 15.458 1.00 78.88 194 SER A N 1
ATOM 1434 C CA . SER A 1 194 ? 7.353 -17.431 15.361 1.00 78.88 194 SER A CA 1
ATOM 1435 C C . SER A 1 194 ? 7.213 -16.063 16.043 1.00 78.88 194 SER A C 1
ATOM 1437 O O . SER A 1 194 ? 8.191 -15.325 16.099 1.00 78.88 194 SER A O 1
ATOM 1439 N N . GLN A 1 195 ? 6.023 -15.722 16.551 1.00 65.44 195 GLN A N 1
ATOM 1440 C CA . GLN A 1 195 ? 5.748 -14.515 17.350 1.00 65.44 195 GLN A CA 1
ATOM 1441 C C . GLN A 1 195 ? 5.430 -14.827 18.823 1.00 65.44 195 GLN A C 1
ATOM 1443 O O . GLN A 1 195 ? 5.117 -13.908 19.579 1.00 65.44 195 GLN A O 1
ATOM 1448 N N . CYS A 1 196 ? 5.435 -16.108 19.211 1.00 50.66 196 CYS A N 1
ATOM 1449 C CA . CYS A 1 196 ? 5.165 -16.548 20.580 1.00 50.66 196 CYS A CA 1
ATOM 1450 C C . CYS A 1 196 ? 6.433 -16.586 21.434 1.00 50.66 196 CYS A C 1
ATOM 1452 O O . CYS A 1 196 ? 7.505 -16.945 20.896 1.00 50.66 196 CYS A O 1
#

Secondary structure (DSSP, 8-state):
--------S-TTPPP-HHHHHHHHHHHHHT--SS-SHHHHHHT-SS-SS----------TT-S---S--EE--HHHHHHHHHHHHHHTGGG--SSS---TT--------S-EEPPGGGHHHHHHHHHHHHHHHHHHHHHTSTT----------S-SSHHHHHHHHHHHHH-HHHHHHHHTT---HHHHHHHHHTT-

Sequence (196 aa):
SQVLPSSTGVIGWRLPVEPIINALPSLVESLQDTSILPAASGIMTTGIQPIFSACHVVTYDCPFLHVKHLSVPRELLRQLLAEVVEQTYNSMSVDTDESTSDTLAIVSSDQIPFDVDDTDAFRAALYDVCAGLCEDIVRNGEGAHHVMRVVVTGAADEVQAKGVGKSIVNSPLLKCAVAGNDPNVGRLVMAVCSQC

Radius of gyration: 20.33 Å; chains: 1; bounding box: 50×53×46 Å

pLDDT: mean 88.26, std 12.84, range [34.44, 97.69]

Foldseek 3Di:
DPDDDFDDDDPPDDDPVVVVVVCVVVVVVPDDDPDCQVVQVVRDDLFPGRDADADDQDDPDDPDDDDAAEPDDPVLVVVLCVVLCVVAVVLDDAAPDDDPTDDDDDDHNNHHYDDPVCSVSVSVRVNVRRNRRRQSCNCRHDVDPDDDDDAFPDDPDPVLRSQLSCLQNNQPVNVVCVVVVHPDVVSSVVSNVVSD

Organism: Aphanomyces astaci (NCBI:txid112090)

InterPro domains:
  IPR002813 Arginine biosynthesis protein ArgJ [PF01960] (71-192)
  IPR002813 Arginine biosynthesis protein ArgJ [PTHR23100] (70-192)
  IPR016117 ArgJ-like domain superfamily [SSF56266] (2-192)
  IPR042195 ArgJ beta chain, C-terminal domain [G3DSA:3.10.20.340] (142-195)